Protein AF-0000000083065666 (afdb_homodimer)

Organism: Echeneis naucrates (NCBI:txid173247)

Solvent-accessible surface area (backbone atoms only — not comparable to full-atom values): 16591 Å² total; per-residue (Å²): 130,80,79,70,69,73,73,73,65,69,43,73,48,69,51,92,53,44,37,55,49,41,34,47,38,48,35,54,27,39,78,66,63,47,80,44,42,29,39,38,31,33,86,93,43,77,44,69,32,43,53,62,60,45,33,46,37,16,55,47,44,31,54,55,60,70,68,50,87,71,78,58,49,76,47,73,56,59,84,82,37,43,58,72,8,42,53,38,51,56,45,22,73,38,64,29,39,35,63,39,34,71,89,31,42,62,43,28,52,51,21,35,60,73,36,40,44,58,93,62,53,66,63,57,52,64,58,48,54,57,62,58,58,58,74,66,66,70,74,72,66,67,67,70,68,68,82,111,131,81,78,69,70,74,72,73,65,69,45,73,48,69,52,91,54,43,40,53,49,40,34,47,38,47,36,53,27,39,78,67,63,48,81,45,42,29,38,39,32,32,86,95,43,74,43,70,32,42,54,64,61,45,34,46,39,15,55,49,44,30,55,55,59,71,68,50,88,72,78,59,51,76,46,72,56,58,84,83,36,41,58,72,9,42,53,36,50,56,44,21,74,39,65,30,40,35,61,38,33,71,88,30,42,63,43,29,51,52,21,36,59,74,36,39,45,58,93,61,50,64,61,58,52,64,59,48,54,56,63,57,58,59,74,66,64,71,74,71,66,68,68,70,67,68,82,110

Radius of gyration: 26.33 Å; Cα contacts (8 Å, |Δi|>4): 403; chains: 2; bounding box: 59×107×42 Å

Foldseek 3Di:
DPPPVPPPPDDDDDDPCVVVVVLQVQVVCQVVVHPFKEWEAAPPDIGTHHLVLLLVFFVQSVVVVVPDPDTHYYHYDDNLAHCLQVVQVVVCSRNVDRDDDLVRLVNVVSNCVRRVTPPPDPVVSVVVNVVSVVVPPDPPPPPPPPPD/DPPPVPPPPDDDDDDPCVVVVVLQVQVVCQVVVHPFKEWEAAPPDIGTHHLVLLLVFFVQSVVVVVPDPDTHYYHYDDNLAHCLQVVQVVVCSRNVDRDDDLVRLVNVVSNCVRRVTPPPDPVVSVVVNVVSVVVPPDPPPPPPPPPD

Nearest PDB structures (foldseek):
  2z8h-assembly1_A-2  TM=9.496E-01  e=1.873E-17  Mus musculus
  9gp5-assembly1_D  TM=9.683E-01  e=3.513E-16  Homo sapiens
  9gr9-assembly2_D-2  TM=9.751E-01  e=5.194E-16  Homo sapiens
  3ohv-assembly2_D  TM=9.686E-01  e=3.015E-15  Homo sapiens
  8ua6-assembly1_D  TM=9.530E-01  e=1.440E-14  Homo sapiens

InterPro domains:
  IPR000210 BTB/POZ domain [PF00651] (26-129)
  IPR000210 BTB/POZ domain [PS50097] (36-102)
  IPR000210 BTB/POZ domain [SM00225] (36-132)
  IPR011333 SKP1/BTB/POZ domain superfamily [G3DSA:3.30.710.10] (10-147)
  IPR011333 SKP1/BTB/POZ domain superfamily [SSF54695] (12-129)
  IPR050457 Zinc finger and BTB domain-containing [PTHR46105] (5-141)

pLDDT: mean 85.76, std 19.17, range [29.4, 98.91]

Secondary structure (DSSP, 8-state):
----------EEEE-SSHHHHHHHHHHHHHHTT-S--EEEEETTEEEEE-HHHHHHHBHHHHHHHHH--SSS-EEEPPTT--HHHHHHHHHHHHHSEEEE-TTTHHHHHHHHHHHTBSS--HHHHHHHHHHHHHTTTTTTGGGSSTT-/----------EEEE-SSHHHHHHHHHHHHHHTT-S--EEEEETTEEEEE-HHHHHHHBHHHHHHHHH--SSS-EEEPPTT--HHHHHHHHHHHHHSEEEE-TTTHHHHHHHHHHHTBSS--HHHHHHHHHHHHGGGTTTTGGGSSTT-

Structure (mmCIF, N/CA/C/O backbone):
data_AF-0000000083065666-model_v1
#
loop_
_entity.id
_entity.type
_entity.pdbx_description
1 polymer 'BTB domain-containing protein'
#
loop_
_atom_site.group_PDB
_atom_site.id
_atom_site.type_symbol
_atom_site.label_atom_id
_atom_site.label_alt_id
_atom_site.label_comp_id
_atom_site.label_asym_id
_atom_site.label_entity_id
_atom_site.label_seq_id
_atom_site.pdbx_PDB_ins_code
_atom_site.Cartn_x
_atom_site.Cartn_y
_atom_site.Cartn_z
_atom_site.occupancy
_atom_site.B_iso_or_equiv
_atom_site.auth_seq_id
_atom_site.auth_comp_id
_atom_site.auth_asym_id
_atom_site.auth_atom_id
_atom_site.pdbx_PDB_model_num
ATOM 1 N N . MET A 1 1 ? 7.041 50.53 -6.38 1 29.4 1 MET A N 1
ATOM 2 C CA . MET A 1 1 ? 6.873 49.545 -5.315 1 29.4 1 MET A CA 1
ATOM 3 C C . MET A 1 1 ? 6.664 48.149 -5.893 1 29.4 1 MET A C 1
ATOM 5 O O . MET A 1 1 ? 5.654 47.889 -6.548 1 29.4 1 MET A O 1
ATOM 9 N N . SER A 1 2 ? 7.657 47.51 -6.452 1 37.96 2 SER A N 1
ATOM 10 C CA . SER A 1 2 ? 7.645 46.151 -6.984 1 37.96 2 SER A CA 1
ATOM 11 C C . SER A 1 2 ? 6.954 45.188 -6.025 1 37.96 2 SER A C 1
ATOM 13 O O . SER A 1 2 ? 7.172 45.248 -4.813 1 37.96 2 SER A O 1
ATOM 15 N N . LEU A 1 3 ? 5.63 44.873 -6.074 1 37.98 3 LEU A N 1
ATOM 16 C CA . LEU A 1 3 ? 4.903 43.809 -5.39 1 37.98 3 LEU A CA 1
ATOM 17 C C . LEU A 1 3 ? 5.798 42.594 -5.172 1 37.98 3 LEU A C 1
ATOM 19 O O . LEU A 1 3 ? 6.17 41.911 -6.129 1 37.98 3 LEU A O 1
ATOM 23 N N . GLN A 1 4 ? 6.92 42.696 -4.541 1 38.98 4 GLN A N 1
ATOM 24 C CA . GLN A 1 4 ? 7.65 41.53 -4.052 1 38.98 4 GLN A CA 1
ATOM 25 C C . GLN A 1 4 ? 6.694 40.406 -3.665 1 38.98 4 GLN A C 1
ATOM 27 O O . GLN A 1 4 ? 5.929 40.537 -2.707 1 38.98 4 GLN A O 1
ATOM 32 N N . ALA A 1 5 ? 5.923 39.871 -4.544 1 42.78 5 ALA A N 1
ATOM 33 C CA . ALA A 1 5 ? 5.191 38.623 -4.343 1 42.78 5 ALA A CA 1
ATOM 34 C C . ALA A 1 5 ? 5.857 37.764 -3.272 1 42.78 5 ALA A C 1
ATOM 36 O O . ALA A 1 5 ? 7.047 37.454 -3.367 1 42.78 5 ALA A O 1
ATOM 37 N N . ALA A 1 6 ? 5.74 38.004 -1.985 1 45.2 6 ALA A N 1
ATOM 38 C CA . ALA A 1 6 ? 6.15 37.212 -0.829 1 45.2 6 ALA A CA 1
ATOM 39 C C . ALA A 1 6 ? 6.339 35.746 -1.207 1 45.2 6 ALA A C 1
ATOM 41 O O . ALA A 1 6 ? 5.394 35.084 -1.642 1 45.2 6 ALA A O 1
ATOM 42 N N . ARG A 1 7 ? 7.302 35.367 -1.965 1 48.03 7 ARG A N 1
ATOM 43 C CA . ARG A 1 7 ? 7.702 34.005 -2.304 1 48.03 7 ARG A CA 1
ATOM 44 C C . ARG A 1 7 ? 7.352 33.036 -1.18 1 48.03 7 ARG A C 1
ATOM 46 O O . ARG A 1 7 ? 8.016 33.014 -0.142 1 48.03 7 ARG A O 1
ATOM 53 N N . MET A 1 8 ? 6.121 32.925 -0.832 1 57.57 8 MET A N 1
ATOM 54 C CA . MET A 1 8 ? 5.676 31.948 0.158 1 57.57 8 MET A CA 1
ATOM 55 C C . MET A 1 8 ? 6.52 30.68 0.088 1 57.57 8 MET A C 1
ATOM 57 O O . MET A 1 8 ? 6.597 30.037 -0.961 1 57.57 8 MET A O 1
ATOM 61 N N . SER A 1 9 ? 7.712 30.633 0.838 1 72.69 9 SER A N 1
ATOM 62 C CA . SER A 1 9 ? 8.644 29.512 0.903 1 72.69 9 SER A CA 1
ATOM 63 C C . SER A 1 9 ? 7.909 28.195 1.129 1 72.69 9 SER A C 1
ATOM 65 O O . SER A 1 9 ? 7.117 28.072 2.066 1 72.69 9 SER A O 1
ATOM 67 N N . MET A 1 10 ? 7.488 27.527 0.073 1 84.09 10 MET A N 1
ATOM 68 C CA . MET A 1 10 ? 6.96 26.166 0.102 1 84.09 10 MET A CA 1
ATOM 69 C C . MET A 1 10 ? 8.083 25.15 0.278 1 84.09 10 MET A C 1
ATOM 71 O O . MET A 1 10 ? 9.15 25.287 -0.322 1 84.09 10 MET A O 1
ATOM 75 N N . PHE A 1 11 ? 7.916 24.357 1.331 1 87.3 11 PHE A N 1
ATOM 76 C CA . PHE A 1 11 ? 8.872 23.28 1.556 1 87.3 11 PHE A CA 1
ATOM 77 C C . PHE A 1 11 ? 8.219 21.921 1.333 1 87.3 11 PHE A C 1
ATOM 79 O O . PHE A 1 11 ? 7.045 21.73 1.656 1 87.3 11 PHE A O 1
ATOM 86 N N . THR A 1 12 ? 8.998 21.08 0.667 1 91.58 12 THR A N 1
ATOM 87 C CA . THR A 1 12 ? 8.558 19.701 0.494 1 91.58 12 THR A CA 1
ATOM 88 C C . THR A 1 12 ? 9.505 18.737 1.203 1 91.58 12 THR A C 1
ATOM 90 O O . THR A 1 12 ? 10.708 18.73 0.934 1 91.58 12 THR A O 1
ATOM 93 N N . PHE A 1 13 ? 8.942 18.058 2.144 1 90.22 13 PHE A N 1
ATOM 94 C CA . PHE A 1 13 ? 9.661 16.942 2.745 1 90.22 13 PHE A CA 1
ATOM 95 C C . PHE A 1 13 ? 9.373 15.646 1.997 1 90.22 13 PHE A C 1
ATOM 97 O O . PHE A 1 13 ? 8.213 15.32 1.732 1 90.22 13 PHE A O 1
ATOM 104 N N . GLN A 1 14 ? 10.434 14.997 1.595 1 92.7 14 GLN A N 1
ATOM 105 C CA . GLN A 1 14 ? 10.281 13.713 0.919 1 92.7 14 GLN A CA 1
ATOM 106 C C . GLN A 1 14 ? 10.95 12.592 1.709 1 92.7 14 GLN A C 1
ATOM 108 O O . GLN A 1 14 ? 12.145 12.661 2.004 1 92.7 14 GLN A O 1
ATOM 113 N N . SER A 1 15 ? 10.215 11.658 2.029 1 92.1 15 SER A N 1
ATOM 114 C CA . SER A 1 15 ? 10.765 10.511 2.744 1 92.1 15 SER A CA 1
ATOM 115 C C . SER A 1 15 ? 11.292 9.457 1.776 1 92.1 15 SER A C 1
ATOM 117 O O . SER A 1 15 ? 10.573 9.018 0.876 1 92.1 15 SER A O 1
ATOM 119 N N . ALA A 1 16 ? 12.532 9.003 2.04 1 91.5 16 ALA A N 1
ATOM 120 C CA . ALA A 1 16 ? 13.165 7.994 1.194 1 91.5 16 ALA A CA 1
ATOM 121 C C . ALA A 1 16 ? 12.728 6.589 1.595 1 91.5 16 ALA A C 1
ATOM 123 O O . ALA A 1 16 ? 12.909 5.635 0.835 1 91.5 16 ALA A O 1
ATOM 124 N N . VAL A 1 17 ? 12.152 6.455 2.754 1 94.15 17 VAL A N 1
ATOM 125 C CA . VAL A 1 17 ? 11.906 5.112 3.271 1 94.15 17 VAL A CA 1
ATOM 126 C C . VAL A 1 17 ? 10.403 4.854 3.346 1 94.15 17 VAL A C 1
ATOM 128 O O . VAL A 1 17 ? 9.973 3.726 3.598 1 94.15 17 VAL A O 1
ATOM 131 N N . HIS A 1 18 ? 9.568 5.816 3.083 1 95.79 18 HIS A N 1
ATOM 132 C CA . HIS A 1 18 ? 8.134 5.74 3.341 1 95.79 18 HIS A CA 1
ATOM 133 C C . HIS A 1 18 ? 7.488 4.62 2.533 1 95.79 18 HIS A C 1
ATOM 135 O O . HIS A 1 18 ? 6.734 3.811 3.077 1 95.79 18 HIS A O 1
ATOM 141 N N . SER A 1 19 ? 7.785 4.596 1.268 1 97.59 19 SER A N 1
ATOM 142 C CA . SER A 1 19 ? 7.143 3.591 0.428 1 97.59 19 SER A CA 1
ATOM 143 C C . SER A 1 19 ? 7.458 2.18 0.913 1 97.59 19 SER A C 1
ATOM 145 O O . SER A 1 19 ? 6.571 1.326 0.974 1 97.59 19 SER A O 1
ATOM 147 N N . ALA A 1 20 ? 8.709 1.955 1.261 1 97.35 20 ALA A N 1
ATOM 148 C CA . ALA A 1 20 ? 9.102 0.642 1.763 1 97.35 20 ALA A CA 1
ATOM 149 C C . ALA A 1 20 ? 8.407 0.329 3.085 1 97.35 20 ALA A C 1
ATOM 151 O O . ALA A 1 20 ? 7.998 -0.809 3.325 1 97.35 20 ALA A O 1
ATOM 152 N N . HIS A 1 21 ? 8.273 1.296 3.911 1 97.58 21 HIS A N 1
ATOM 153 C CA . HIS A 1 21 ? 7.615 1.117 5.2 1 97.58 21 HIS A CA 1
ATOM 154 C C . HIS A 1 21 ? 6.139 0.778 5.022 1 97.58 21 HIS A C 1
ATOM 156 O O . HIS A 1 21 ? 5.618 -0.117 5.692 1 97.58 21 HIS A O 1
ATOM 162 N N . VAL A 1 22 ? 5.513 1.474 4.116 1 98.26 22 VAL A N 1
ATOM 163 C CA . VAL A 1 22 ? 4.103 1.2 3.859 1 98.26 22 VAL A CA 1
ATOM 164 C C . VAL A 1 22 ? 3.935 -0.24 3.378 1 98.26 22 VAL A C 1
ATOM 166 O O . VAL A 1 22 ? 3.06 -0.964 3.859 1 98.26 22 VAL A O 1
ATOM 169 N N . LEU A 1 23 ? 4.758 -0.627 2.473 1 98.68 23 LEU A N 1
ATOM 170 C CA . LEU A 1 23 ? 4.668 -1.984 1.946 1 98.68 23 LEU A CA 1
ATOM 171 C C . LEU A 1 23 ? 4.879 -3.013 3.052 1 98.68 23 LEU A C 1
ATOM 173 O O . LEU A 1 23 ? 4.174 -4.023 3.109 1 98.68 23 LEU A O 1
ATOM 177 N N . GLN A 1 24 ? 5.823 -2.77 3.913 1 98.56 24 GLN A N 1
ATOM 178 C CA . GLN A 1 24 ? 6.084 -3.664 5.037 1 98.56 24 GLN A CA 1
ATOM 179 C C . GLN A 1 24 ? 4.867 -3.766 5.952 1 98.56 24 GLN A C 1
ATOM 181 O O . GLN A 1 24 ? 4.502 -4.86 6.389 1 98.56 24 GLN A O 1
ATOM 186 N N . CYS A 1 25 ? 4.281 -2.685 6.211 1 98.53 25 CYS A N 1
ATOM 187 C CA . CYS A 1 25 ? 3.099 -2.676 7.065 1 98.53 25 CYS A CA 1
ATOM 188 C C . CYS A 1 25 ? 1.949 -3.434 6.412 1 98.53 25 CYS A C 1
ATOM 190 O O . CYS A 1 25 ? 1.22 -4.165 7.086 1 98.53 25 CYS A O 1
ATOM 192 N N . LEU A 1 26 ? 1.797 -3.235 5.133 1 98.85 26 LEU A N 1
ATOM 193 C CA . LEU A 1 26 ? 0.772 -3.981 4.41 1 98.85 26 LEU A CA 1
ATOM 194 C C . LEU A 1 26 ? 1.029 -5.482 4.498 1 98.85 26 LEU A C 1
ATOM 196 O O . LEU A 1 26 ? 0.091 -6.268 4.648 1 98.85 26 LEU A O 1
ATOM 200 N N . ASN A 1 27 ? 2.244 -5.839 4.426 1 98.91 27 ASN A N 1
ATOM 201 C CA . ASN A 1 27 ? 2.58 -7.251 4.57 1 98.91 27 ASN A CA 1
ATOM 202 C C . ASN A 1 27 ? 2.257 -7.764 5.97 1 98.91 27 ASN A C 1
ATOM 204 O O . ASN A 1 27 ? 1.757 -8.88 6.127 1 98.91 27 ASN A O 1
ATOM 208 N N . ASP A 1 28 ? 2.606 -6.989 6.948 1 98.84 28 ASP A N 1
ATOM 209 C CA . ASP A 1 28 ? 2.282 -7.359 8.322 1 98.84 28 ASP A CA 1
ATOM 210 C C . ASP A 1 28 ? 0.778 -7.549 8.501 1 98.84 28 ASP A C 1
ATOM 212 O O . ASP A 1 28 ? 0.339 -8.503 9.147 1 98.84 28 ASP A O 1
ATOM 216 N N . GLN A 1 29 ? 0.055 -6.636 7.942 1 98.67 29 GLN A N 1
ATOM 217 C CA . GLN A 1 29 ? -1.399 -6.757 7.966 1 98.67 29 GLN A CA 1
ATOM 218 C C . GLN A 1 29 ? -1.853 -8.065 7.325 1 98.67 29 GLN A C 1
ATOM 220 O O . GLN A 1 29 ? -2.667 -8.793 7.897 1 98.67 29 GLN A O 1
ATOM 225 N N . ARG A 1 30 ? -1.341 -8.359 6.186 1 98.82 30 ARG A N 1
ATOM 226 C CA . ARG A 1 30 ? -1.73 -9.565 5.462 1 98.82 30 ARG A CA 1
ATOM 227 C C . ARG A 1 30 ? -1.434 -10.816 6.282 1 98.82 30 ARG A C 1
ATOM 229 O O . ARG A 1 30 ? -2.28 -11.706 6.394 1 98.82 30 ARG A O 1
ATOM 236 N N . GLN A 1 31 ? -0.254 -10.829 6.852 1 98.69 31 GLN A N 1
ATOM 237 C CA . GLN A 1 31 ? 0.173 -11.993 7.62 1 98.69 31 GLN A CA 1
ATOM 238 C C . GLN A 1 31 ? -0.717 -12.204 8.841 1 98.69 31 GLN A C 1
ATOM 240 O O . GLN A 1 31 ? -0.881 -13.333 9.309 1 98.69 31 GLN A O 1
ATOM 245 N N . GLN A 1 32 ? -1.362 -11.161 9.284 1 98.26 32 GLN A N 1
ATOM 246 C CA . GLN A 1 32 ? -2.225 -11.234 10.458 1 98.26 32 GLN A CA 1
ATOM 247 C C . GLN A 1 32 ? -3.698 -11.235 10.058 1 98.26 32 GLN A C 1
ATOM 249 O O . GLN A 1 32 ? -4.58 -11.171 10.917 1 98.26 32 GLN A O 1
ATOM 254 N N . ASP A 1 33 ? -3.945 -11.249 8.763 1 98.06 33 ASP A N 1
ATOM 255 C CA . ASP A 1 33 ? -5.291 -11.199 8.201 1 98.06 33 ASP A CA 1
ATOM 256 C C . ASP A 1 33 ? -6.045 -9.964 8.689 1 98.06 33 ASP A C 1
ATOM 258 O O . ASP A 1 33 ? -7.215 -10.053 9.066 1 98.06 33 ASP A O 1
ATOM 262 N N . VAL A 1 34 ? -5.323 -8.915 8.774 1 97.48 34 VAL A N 1
ATOM 263 C CA . VAL A 1 34 ? -5.888 -7.628 9.164 1 97.48 34 VAL A CA 1
ATOM 264 C C . VAL A 1 34 ? -6.261 -6.828 7.918 1 97.48 34 VAL A C 1
ATOM 266 O O . VAL A 1 34 ? -5.425 -6.612 7.038 1 97.48 34 VAL A O 1
ATOM 269 N N . LEU A 1 35 ? -7.566 -6.48 7.755 1 96.95 35 LEU A N 1
ATOM 270 C CA . LEU A 1 35 ? -8.122 -5.623 6.715 1 96.95 35 LEU A CA 1
ATOM 271 C C . LEU A 1 35 ? -8.053 -6.306 5.353 1 96.95 35 LEU A C 1
ATOM 273 O O . LEU A 1 35 ? -8.213 -5.654 4.318 1 96.95 35 LEU A O 1
ATOM 277 N N . CYS A 1 36 ? -7.659 -7.552 5.313 1 97.88 36 CYS A N 1
ATOM 278 C CA . CYS A 1 36 ? -7.741 -8.294 4.059 1 97.88 36 CYS A CA 1
ATOM 279 C C . CYS A 1 36 ? -9.183 -8.384 3.573 1 97.88 36 CYS A C 1
ATOM 281 O O . CYS A 1 36 ? -10.084 -8.714 4.346 1 97.88 36 CYS A O 1
ATOM 283 N N . ASP A 1 37 ? -9.345 -8.177 2.269 1 97.46 37 ASP A N 1
ATOM 284 C CA . ASP A 1 37 ? -10.717 -8.041 1.79 1 97.46 37 ASP A CA 1
ATOM 285 C C . ASP A 1 37 ? -10.95 -8.891 0.543 1 97.46 37 ASP A C 1
ATOM 287 O O . ASP A 1 37 ? -11.892 -8.647 -0.213 1 97.46 37 ASP A O 1
ATOM 291 N N . VAL A 1 38 ? -10.132 -9.84 0.252 1 98.04 38 VAL A N 1
ATOM 292 C CA . VAL A 1 38 ? -10.331 -10.772 -0.852 1 98.04 38 VAL A CA 1
ATOM 293 C C . VAL A 1 38 ? -9.754 -12.138 -0.486 1 98.04 38 VAL A C 1
ATOM 295 O O . VAL A 1 38 ? -8.744 -12.224 0.216 1 98.04 38 VAL A O 1
ATOM 298 N N . THR A 1 39 ? -10.373 -13.115 -0.924 1 98.72 39 THR A N 1
ATOM 299 C CA . THR A 1 39 ? -9.878 -14.486 -0.865 1 98.72 39 THR A CA 1
ATOM 300 C C . THR A 1 39 ? -9.541 -15 -2.261 1 98.72 39 THR A C 1
ATOM 302 O O . THR A 1 39 ? -10.39 -14.987 -3.155 1 98.72 39 THR A O 1
ATOM 305 N N . VAL A 1 40 ? -8.312 -15.429 -2.424 1 98.85 40 VAL A N 1
ATOM 306 C CA . VAL A 1 40 ? -7.868 -15.99 -3.696 1 98.85 40 VAL A CA 1
ATOM 307 C C . VAL A 1 40 ? -7.737 -17.506 -3.574 1 98.85 40 VAL A C 1
ATOM 309 O O . VAL A 1 40 ? -7.007 -18.006 -2.714 1 98.85 40 VAL A O 1
ATOM 312 N N . VAL A 1 41 ? -8.407 -18.202 -4.446 1 98.88 41 VAL A N 1
ATOM 313 C CA . VAL A 1 41 ? -8.39 -19.661 -4.419 1 98.88 41 VAL A CA 1
ATOM 314 C C . VAL A 1 41 ? -7.538 -20.189 -5.571 1 98.88 41 VAL A C 1
ATOM 316 O O . VAL A 1 41 ? -7.782 -19.859 -6.734 1 98.88 41 VAL A O 1
ATOM 319 N N . VAL A 1 42 ? -6.555 -20.968 -5.227 1 98.69 42 VAL A N 1
ATOM 320 C CA . VAL A 1 42 ? -5.659 -21.616 -6.18 1 98.69 42 VAL A CA 1
ATOM 321 C C . VAL A 1 42 ? -5.641 -23.122 -5.931 1 98.69 42 VAL A C 1
ATOM 323 O O . VAL A 1 42 ? -5.05 -23.589 -4.954 1 98.69 42 VAL A O 1
ATOM 326 N N . GLY A 1 43 ? -6.217 -23.863 -6.851 1 96.36 43 GLY A N 1
ATOM 327 C CA . GLY A 1 43 ? -6.393 -25.277 -6.558 1 96.36 43 GLY A CA 1
ATOM 328 C C . GLY A 1 43 ? -7.128 -25.53 -5.256 1 96.36 43 GLY A C 1
ATOM 329 O O . GLY A 1 43 ? -8.277 -25.113 -5.094 1 96.36 43 GLY A O 1
ATOM 330 N N . ASN A 1 44 ? -6.435 -26.106 -4.301 1 95.84 44 ASN A N 1
ATOM 331 C CA . ASN A 1 44 ? -7.059 -26.455 -3.029 1 95.84 44 ASN A CA 1
ATOM 332 C C . ASN A 1 44 ? -6.585 -25.54 -1.903 1 95.84 44 ASN A C 1
ATOM 334 O O . ASN A 1 44 ? -6.801 -25.834 -0.726 1 95.84 44 ASN A O 1
ATOM 338 N N . ARG A 1 45 ? -5.972 -24.429 -2.22 1 98.46 45 ARG A N 1
ATOM 339 C CA . ARG A 1 45 ? -5.48 -23.49 -1.217 1 98.46 45 ARG A CA 1
ATOM 340 C C . ARG A 1 45 ? -6.131 -22.121 -1.382 1 98.46 45 ARG A C 1
ATOM 342 O O . ARG A 1 45 ? -6.506 -21.736 -2.491 1 98.46 45 ARG A O 1
ATOM 349 N N . SER A 1 46 ? -6.298 -21.514 -0.277 1 98.72 46 SER A N 1
ATOM 350 C CA . SER A 1 46 ? -6.84 -20.159 -0.279 1 98.72 46 SER A CA 1
ATOM 351 C C . SER A 1 46 ? -5.858 -19.17 0.342 1 98.72 46 SER A C 1
ATOM 353 O O . SER A 1 46 ? -5.141 -19.509 1.285 1 98.72 46 SER A O 1
ATOM 355 N N . PHE A 1 47 ? -5.827 -17.964 -0.171 1 98.84 47 PHE A N 1
ATOM 356 C CA . PHE A 1 47 ? -4.972 -16.883 0.302 1 98.84 47 PHE A CA 1
ATOM 357 C C . PHE A 1 47 ? -5.788 -15.623 0.565 1 98.84 47 PHE A C 1
ATOM 359 O O . PHE A 1 47 ? -6.611 -15.226 -0.262 1 98.84 47 PHE A O 1
ATOM 366 N N . ARG A 1 48 ? -5.576 -15.006 1.712 1 98.77 48 ARG A N 1
ATOM 367 C CA . ARG A 1 48 ? -6.166 -13.709 2.025 1 98.77 48 ARG A CA 1
ATOM 368 C C . ARG A 1 48 ? -5.23 -12.572 1.631 1 98.77 48 ARG A C 1
ATOM 370 O O . ARG A 1 48 ? -4.012 -12.678 1.794 1 98.77 48 ARG A O 1
ATOM 377 N N . ALA A 1 49 ? -5.813 -11.512 1.068 1 98.81 49 ALA A N 1
ATOM 378 C CA . ALA A 1 49 ? -5 -10.383 0.624 1 98.81 49 ALA A CA 1
ATOM 379 C C . ALA A 1 49 ? -5.826 -9.102 0.564 1 98.81 49 ALA A C 1
ATOM 381 O O . ALA A 1 49 ? -7 -9.095 0.94 1 98.81 49 ALA A O 1
ATOM 382 N N . HIS A 1 50 ? -5.241 -8.026 0.216 1 98.68 50 HIS A N 1
ATOM 383 C CA . HIS A 1 50 ? -5.923 -6.759 -0.024 1 98.68 50 HIS A CA 1
ATOM 384 C C . HIS A 1 50 ? -6.204 -6.557 -1.509 1 98.68 50 HIS A C 1
ATOM 386 O O . HIS A 1 50 ? -5.296 -6.66 -2.337 1 98.68 50 HIS A O 1
ATOM 392 N N . CYS A 1 51 ? -7.407 -6.205 -1.852 1 98.6 51 CYS A N 1
ATOM 393 C CA . CYS A 1 51 ? -7.767 -5.908 -3.233 1 98.6 51 CYS A CA 1
ATOM 394 C C . CYS A 1 51 ? -6.875 -4.813 -3.806 1 98.6 51 CYS A C 1
ATOM 396 O O . CYS A 1 51 ? -6.38 -4.933 -4.927 1 98.6 51 CYS A O 1
ATOM 398 N N . SER A 1 52 ? -6.666 -3.75 -3.017 1 98.59 52 SER A N 1
ATOM 399 C CA . SER A 1 52 ? -5.919 -2.594 -3.503 1 98.59 52 SER A CA 1
ATOM 400 C C . SER A 1 52 ? -4.48 -2.967 -3.84 1 98.59 52 SER A C 1
ATOM 402 O O . SER A 1 52 ? -3.93 -2.502 -4.84 1 98.59 52 SER A O 1
ATOM 404 N N . VAL A 1 53 ? -3.823 -3.837 -3.055 1 98.81 53 VAL A N 1
ATOM 405 C CA . VAL A 1 53 ? -2.446 -4.255 -3.3 1 98.81 53 VAL A CA 1
ATOM 406 C C . VAL A 1 53 ? -2.393 -5.164 -4.525 1 98.81 53 VAL A C 1
ATOM 408 O O . VAL A 1 53 ? -1.569 -4.962 -5.42 1 98.81 53 VAL A O 1
ATOM 411 N N . LEU A 1 54 ? -3.297 -6.153 -4.599 1 98.68 54 LEU A N 1
ATOM 412 C CA . LEU A 1 54 ? -3.312 -7.054 -5.746 1 98.68 54 LEU A CA 1
ATOM 413 C C . LEU A 1 54 ? -3.559 -6.284 -7.039 1 98.68 54 LEU A C 1
ATOM 415 O O . LEU A 1 54 ? -2.905 -6.54 -8.053 1 98.68 54 LEU A O 1
ATOM 419 N N . ALA A 1 55 ? -4.498 -5.342 -6.997 1 98.53 55 ALA A N 1
ATOM 420 C CA . ALA A 1 55 ? -4.82 -4.536 -8.172 1 98.53 55 ALA A CA 1
ATOM 421 C C . ALA A 1 55 ? -3.626 -3.686 -8.599 1 98.53 55 ALA A C 1
ATOM 423 O O . ALA A 1 55 ? -3.505 -3.319 -9.77 1 98.53 55 ALA A O 1
ATOM 424 N N . SER A 1 56 ? -2.761 -3.364 -7.69 1 98.21 56 SER A N 1
ATOM 425 C CA . SER A 1 56 ? -1.583 -2.551 -7.974 1 98.21 56 SER A CA 1
ATOM 426 C C . SER A 1 56 ? -0.507 -3.366 -8.683 1 98.21 56 SER A C 1
ATOM 428 O O . SER A 1 56 ? 0.347 -2.807 -9.375 1 98.21 56 SER A O 1
ATOM 430 N N . CYS A 1 57 ? -0.566 -4.661 -8.591 1 97.3 57 CYS A N 1
ATOM 431 C CA . CYS A 1 57 ? 0.559 -5.485 -9.019 1 97.3 57 CYS A CA 1
ATOM 432 C C . CYS A 1 57 ? 0.181 -6.341 -10.223 1 97.3 57 CYS A C 1
ATOM 434 O O . CYS A 1 57 ? 1.054 -6.859 -10.921 1 97.3 57 CYS A O 1
ATOM 436 N N . SER A 1 58 ? -1.067 -6.523 -10.452 1 97.75 58 SER A N 1
ATOM 437 C CA . SER A 1 58 ? -1.561 -7.492 -11.424 1 97.75 58 SER A CA 1
ATOM 438 C C . SER A 1 58 ? -2.751 -6.939 -12.2 1 97.75 58 SER A C 1
ATOM 440 O O . SER A 1 58 ? -3.759 -6.549 -11.607 1 97.75 58 SER A O 1
ATOM 442 N N . GLU A 1 59 ? -2.7 -6.973 -13.507 1 97.69 59 GLU A N 1
ATOM 443 C CA . GLU A 1 59 ? -3.808 -6.535 -14.35 1 97.69 59 GLU A CA 1
ATOM 444 C C . GLU A 1 59 ? -5.021 -7.447 -14.185 1 97.69 59 GLU A C 1
ATOM 446 O O . GLU A 1 59 ? -6.163 -6.984 -14.225 1 97.69 59 GLU A O 1
ATOM 451 N N . TYR A 1 60 ? -4.762 -8.709 -14.071 1 97.96 60 TYR A N 1
ATOM 452 C CA . TYR A 1 60 ? -5.824 -9.68 -13.834 1 97.96 60 TYR A CA 1
ATOM 453 C C . TYR A 1 60 ? -6.618 -9.326 -12.582 1 97.96 60 TYR A C 1
ATOM 455 O O . TYR A 1 60 ? -7.845 -9.206 -12.631 1 97.96 60 TYR A O 1
ATOM 463 N N . PHE A 1 61 ? -5.961 -9.061 -11.524 1 98.17 61 PHE A N 1
ATOM 464 C CA . PHE A 1 61 ? -6.631 -8.735 -10.272 1 98.17 61 PHE A CA 1
ATOM 465 C C . PHE A 1 61 ? -7.257 -7.347 -10.338 1 98.17 61 PHE A C 1
ATOM 467 O O . PHE A 1 61 ? -8.336 -7.12 -9.787 1 98.17 61 PHE A O 1
ATOM 474 N N . HIS A 1 62 ? -6.558 -6.429 -10.977 1 97.87 62 HIS A N 1
ATOM 475 C CA . HIS A 1 62 ? -7.154 -5.109 -11.147 1 97.87 62 HIS A CA 1
ATOM 476 C C . HIS A 1 62 ? -8.529 -5.205 -11.798 1 97.87 62 HIS A C 1
ATOM 478 O O . HIS A 1 62 ? -9.504 -4.65 -11.285 1 97.87 62 HIS A O 1
ATOM 484 N N . SER A 1 63 ? -8.607 -5.905 -12.843 1 97.56 63 SER A N 1
ATOM 485 C CA . SER A 1 63 ? -9.864 -6.07 -13.565 1 97.56 63 SER A CA 1
ATOM 486 C C . SER A 1 63 ? -10.895 -6.808 -12.719 1 97.56 63 SER A C 1
ATOM 488 O O . SER A 1 63 ? -12.057 -6.401 -12.651 1 97.56 63 SER A O 1
ATOM 490 N N . LYS A 1 64 ? -10.504 -7.833 -12.021 1 97.15 64 LYS A N 1
ATOM 491 C CA . LYS A 1 64 ? -11.424 -8.681 -11.269 1 97.15 64 LYS A CA 1
ATOM 492 C C . LYS A 1 64 ? -12.016 -7.93 -10.079 1 97.15 64 LYS A C 1
ATOM 494 O O . LYS A 1 64 ? -13.228 -7.963 -9.859 1 97.15 64 LYS A O 1
ATOM 499 N N . VAL A 1 65 ? -11.2 -7.195 -9.395 1 96.52 65 VAL A N 1
ATOM 500 C CA . VAL A 1 65 ? -11.662 -6.607 -8.142 1 96.52 65 VAL A CA 1
ATOM 501 C C . VAL A 1 65 ? -12.399 -5.3 -8.424 1 96.52 65 VAL A C 1
ATOM 503 O O . VAL A 1 65 ? -13.226 -4.86 -7.622 1 96.52 65 VAL A O 1
ATOM 506 N N . THR A 1 66 ? -12.081 -4.671 -9.488 1 95.52 66 THR A N 1
ATOM 507 C CA . THR A 1 66 ? -12.775 -3.426 -9.797 1 95.52 66 THR A CA 1
ATOM 508 C C . THR A 1 66 ? -14.108 -3.707 -10.484 1 95.52 66 THR A C 1
ATOM 510 O O . THR A 1 66 ? -14.973 -2.831 -10.555 1 95.52 66 THR A O 1
ATOM 513 N N . SER A 1 67 ? -14.296 -4.848 -10.975 1 91.34 67 SER A N 1
ATOM 514 C CA . SER A 1 67 ? -15.541 -5.238 -11.629 1 91.34 67 SER A CA 1
ATOM 515 C C . SER A 1 67 ? -16.537 -5.81 -10.627 1 91.34 67 SER A C 1
ATOM 517 O O . SER A 1 67 ? -17.724 -5.947 -10.932 1 91.34 67 SER A O 1
ATOM 519 N N . PHE A 1 68 ? -16.12 -6.086 -9.468 1 84.55 68 PHE A N 1
ATOM 520 C CA . PHE A 1 68 ? -16.962 -6.694 -8.445 1 84.55 68 PHE A CA 1
ATOM 521 C C . PHE A 1 68 ? -17.772 -5.634 -7.709 1 84.55 68 PHE A C 1
ATOM 523 O O . PHE A 1 68 ? -17.246 -4.574 -7.361 1 84.55 68 PHE A O 1
ATOM 530 N N . THR A 1 69 ? -18.989 -5.878 -7.522 1 77.13 69 THR A N 1
ATOM 531 C CA . THR A 1 69 ? -19.864 -4.929 -6.843 1 77.13 69 THR A CA 1
ATOM 532 C C . THR A 1 69 ? -20.024 -5.298 -5.371 1 77.13 69 THR A C 1
ATOM 534 O O . THR A 1 69 ? -20.289 -4.433 -4.534 1 77.13 69 THR A O 1
ATOM 537 N N . GLY A 1 70 ? -19.611 -6.555 -4.964 1 81.84 70 GLY A N 1
ATOM 538 C CA . GLY A 1 70 ? -19.797 -6.986 -3.588 1 81.84 70 GLY A CA 1
ATOM 539 C C . GLY A 1 70 ? -18.558 -6.801 -2.732 1 81.84 70 GLY A C 1
ATOM 540 O O . GLY A 1 70 ? -17.585 -6.181 -3.165 1 81.84 70 GLY A O 1
ATOM 541 N N . GLN A 1 71 ? -18.821 -7.175 -1.453 1 87.8 71 GLN A N 1
ATOM 542 C CA . GLN A 1 71 ? -17.717 -7.106 -0.502 1 87.8 71 GLN A CA 1
ATOM 543 C C . GLN A 1 71 ? -17.018 -8.456 -0.372 1 87.8 71 GLN A C 1
ATOM 545 O O . GLN A 1 71 ? -17.65 -9.505 -0.516 1 87.8 71 GLN A O 1
ATOM 550 N N . ASN A 1 72 ? -15.699 -8.387 -0.193 1 92.78 72 ASN A N 1
ATOM 551 C CA . ASN A 1 72 ? -14.864 -9.546 0.108 1 92.78 72 ASN A CA 1
ATOM 552 C C . ASN A 1 72 ? -15.018 -10.637 -0.948 1 92.78 72 ASN A C 1
ATOM 554 O O . ASN A 1 72 ? -15.394 -11.766 -0.629 1 92.78 72 ASN A O 1
ATOM 558 N N . PRO A 1 73 ? -14.741 -10.312 -2.154 1 96.29 73 PRO A N 1
ATOM 559 C CA . PRO A 1 73 ? -14.869 -11.312 -3.217 1 96.29 73 PRO A CA 1
ATOM 560 C C . PRO A 1 73 ? -13.969 -12.526 -2.997 1 96.29 73 PRO A C 1
ATOM 562 O O . PRO A 1 73 ? -12.905 -12.407 -2.385 1 96.29 73 PRO A O 1
ATOM 565 N N . ILE A 1 74 ? -14.505 -13.66 -3.53 1 97.65 74 ILE A N 1
ATOM 566 C CA . ILE A 1 74 ? -13.706 -14.874 -3.663 1 97.65 74 ILE A CA 1
ATOM 567 C C . ILE A 1 74 ? -13.298 -15.065 -5.122 1 97.65 74 ILE A C 1
ATOM 569 O O . ILE A 1 74 ? -14.153 -15.2 -6 1 97.65 74 ILE A O 1
ATOM 573 N N . ILE A 1 75 ? -12.036 -15.051 -5.433 1 98.32 75 ILE A N 1
ATOM 574 C CA . ILE A 1 75 ? -11.522 -15.175 -6.792 1 98.32 75 ILE A CA 1
ATOM 575 C C . ILE A 1 75 ? -10.85 -16.535 -6.969 1 98.32 75 ILE A C 1
ATOM 577 O O . ILE A 1 75 ? -9.839 -16.823 -6.324 1 98.32 75 ILE A O 1
ATOM 581 N N . THR A 1 76 ? -11.391 -17.329 -7.816 1 98.55 76 THR A N 1
ATOM 582 C CA . THR A 1 76 ? -10.783 -18.606 -8.173 1 98.55 76 THR A CA 1
ATOM 583 C C . THR A 1 76 ? -9.912 -18.461 -9.418 1 98.55 76 THR A C 1
ATOM 585 O O . THR A 1 76 ? -10.388 -18.018 -10.466 1 98.55 76 THR A O 1
ATOM 588 N N . LEU A 1 77 ? -8.674 -18.848 -9.3 1 98.75 77 LEU A N 1
ATOM 589 C CA . LEU A 1 77 ? -7.75 -18.645 -10.41 1 98.75 77 LEU A CA 1
ATOM 590 C C . LEU A 1 77 ? -7.842 -19.794 -11.41 1 98.75 77 LEU A C 1
ATOM 592 O O . LEU A 1 77 ? -8.251 -20.901 -11.053 1 98.75 77 LEU A O 1
ATOM 596 N N . PRO A 1 78 ? -7.453 -19.473 -12.641 1 98.03 78 PRO A N 1
ATOM 597 C CA . PRO A 1 78 ? -7.458 -20.523 -13.662 1 98.03 78 PRO A CA 1
ATOM 598 C C . PRO A 1 78 ? -6.53 -21.685 -13.318 1 98.03 78 PRO A C 1
ATOM 600 O O . PRO A 1 78 ? -5.61 -21.528 -12.511 1 98.03 78 PRO A O 1
ATOM 603 N N . GLU A 1 79 ? -6.71 -22.793 -13.952 1 97.39 79 GLU A N 1
ATOM 604 C CA . GLU A 1 79 ? -5.968 -24.019 -13.673 1 97.39 79 GLU A CA 1
ATOM 605 C C . GLU A 1 79 ? -4.488 -23.857 -14.006 1 97.39 79 GLU A C 1
ATOM 607 O O . GLU A 1 79 ? -3.636 -24.522 -13.412 1 97.39 79 GLU A O 1
ATOM 612 N N . GLU A 1 80 ? -4.203 -22.929 -14.957 1 97.13 80 GLU A N 1
ATOM 613 C CA . GLU A 1 80 ? -2.828 -22.672 -15.374 1 97.13 80 GLU A CA 1
ATOM 614 C C . GLU A 1 80 ? -1.998 -22.112 -14.223 1 97.13 80 GLU A C 1
ATOM 616 O O . GLU A 1 80 ? -0.767 -22.177 -14.25 1 97.13 80 GLU A O 1
ATOM 621 N N . VAL A 1 81 ? -2.678 -21.555 -13.271 1 98.29 81 VAL A N 1
ATOM 622 C CA . VAL A 1 81 ? -1.991 -20.98 -12.119 1 98.29 81 VAL A CA 1
ATOM 623 C C . VAL A 1 81 ? -1.968 -21.991 -10.974 1 98.29 81 VAL A C 1
ATOM 625 O O . VAL A 1 81 ? -3.02 -22.423 -10.498 1 98.29 81 VAL A O 1
ATOM 628 N N . THR A 1 82 ? -0.765 -22.366 -10.551 1 97.83 82 THR A N 1
ATOM 629 C CA . THR A 1 82 ? -0.612 -23.328 -9.466 1 97.83 82 THR A CA 1
ATOM 630 C C . THR A 1 82 ? -0.211 -22.625 -8.172 1 97.83 82 THR A C 1
ATOM 632 O O . THR A 1 82 ? 0.174 -21.454 -8.19 1 97.83 82 THR A O 1
ATOM 635 N N . VAL A 1 83 ? -0.211 -23.336 -7.091 1 98.28 83 VAL A N 1
ATOM 636 C CA . VAL A 1 83 ? 0.207 -22.795 -5.802 1 98.28 83 VAL A CA 1
ATOM 637 C C . VAL A 1 83 ? 1.698 -22.466 -5.839 1 98.28 83 VAL A C 1
ATOM 639 O O . VAL A 1 83 ? 2.121 -21.419 -5.342 1 98.28 83 VAL A O 1
ATOM 642 N N . GLU A 1 84 ? 2.472 -23.28 -6.495 1 96.75 84 GLU A N 1
ATOM 643 C CA . GLU A 1 84 ? 3.919 -23.121 -6.604 1 96.75 84 GLU A CA 1
ATOM 644 C C . GLU A 1 84 ? 4.278 -21.864 -7.391 1 96.75 84 GLU A C 1
ATOM 646 O O . GLU A 1 84 ? 5.342 -21.277 -7.184 1 96.75 84 GLU A O 1
ATOM 651 N N . GLY A 1 85 ? 3.411 -21.475 -8.266 1 96.78 85 GLY A N 1
ATOM 652 C CA . GLY A 1 85 ? 3.615 -20.27 -9.054 1 96.78 85 GLY A CA 1
ATOM 653 C C . GLY A 1 85 ? 3.082 -19.019 -8.381 1 96.78 85 GLY A C 1
ATOM 654 O O . GLY A 1 85 ? 3.741 -17.977 -8.385 1 96.78 85 GLY A O 1
ATOM 655 N N . PHE A 1 86 ? 1.952 -19.16 -7.738 1 98.41 86 PHE A N 1
ATOM 656 C CA . PHE A 1 86 ? 1.213 -18.001 -7.252 1 98.41 86 PHE A CA 1
ATOM 657 C C . PHE A 1 86 ? 1.786 -17.508 -5.929 1 98.41 86 PHE A C 1
ATOM 659 O O . PHE A 1 86 ? 1.914 -16.301 -5.713 1 98.41 86 PHE A O 1
ATOM 666 N N . GLU A 1 87 ? 2.094 -18.424 -5.053 1 98.23 87 GLU A N 1
ATOM 667 C CA . GLU A 1 87 ? 2.481 -18.029 -3.702 1 98.23 87 GLU A CA 1
ATOM 668 C C . GLU A 1 87 ? 3.712 -17.127 -3.722 1 98.23 87 GLU A C 1
ATOM 670 O O . GLU A 1 87 ? 3.733 -16.083 -3.068 1 98.23 87 GLU A O 1
ATOM 675 N N . PRO A 1 88 ? 4.798 -17.439 -4.536 1 97.01 88 PRO A N 1
ATOM 676 C CA . PRO A 1 88 ? 5.934 -16.518 -4.624 1 97.01 88 PRO A CA 1
ATOM 677 C C . PRO A 1 88 ? 5.55 -15.163 -5.213 1 97.01 88 PRO A C 1
ATOM 679 O O . PRO A 1 88 ? 6.135 -14.139 -4.849 1 97.01 88 PRO A O 1
ATOM 682 N N . LEU A 1 89 ? 4.554 -15.126 -6.091 1 97.43 89 LEU A N 1
ATOM 683 C CA . LEU A 1 89 ? 4.095 -13.873 -6.68 1 97.43 89 LEU A CA 1
ATOM 684 C C . LEU A 1 89 ? 3.366 -13.022 -5.646 1 97.43 89 LEU A C 1
ATOM 686 O O . LEU A 1 89 ? 3.556 -11.805 -5.591 1 97.43 89 LEU A O 1
ATOM 690 N N . LEU A 1 90 ? 2.554 -13.699 -4.868 1 98.68 90 LEU A N 1
ATOM 691 C CA . LEU A 1 90 ? 1.877 -13.001 -3.781 1 98.68 90 LEU A CA 1
ATOM 692 C C . LEU A 1 90 ? 2.886 -12.407 -2.804 1 98.68 90 LEU A C 1
ATOM 694 O O . LEU A 1 90 ? 2.741 -11.26 -2.375 1 98.68 90 LEU A O 1
ATOM 698 N N . GLN A 1 91 ? 3.87 -13.186 -2.475 1 98.12 91 GLN A N 1
ATOM 699 C CA . GLN A 1 91 ? 4.928 -12.688 -1.604 1 98.12 91 GLN A CA 1
ATOM 700 C C . GLN A 1 91 ? 5.632 -11.485 -2.226 1 98.12 91 GLN A C 1
ATOM 702 O O . GLN A 1 91 ? 5.889 -10.489 -1.545 1 98.12 91 GLN A O 1
ATOM 707 N N . PHE A 1 92 ? 5.893 -11.555 -3.47 1 96.88 92 PHE A N 1
ATOM 708 C CA . PHE A 1 92 ? 6.548 -10.459 -4.175 1 96.88 92 PHE A CA 1
ATOM 709 C C . PHE A 1 92 ? 5.721 -9.182 -4.078 1 96.88 92 PHE A C 1
ATOM 711 O O . PHE A 1 92 ? 6.264 -8.103 -3.834 1 96.88 92 PHE A O 1
ATOM 718 N N . ALA A 1 93 ? 4.462 -9.352 -4.245 1 98.19 93 ALA A N 1
ATOM 719 C CA . ALA A 1 93 ? 3.559 -8.205 -4.205 1 98.19 93 ALA A CA 1
ATOM 720 C C . ALA A 1 93 ? 3.717 -7.426 -2.902 1 98.19 93 ALA A C 1
ATOM 722 O O . ALA A 1 93 ? 3.611 -6.197 -2.889 1 98.19 93 ALA A O 1
ATOM 723 N N . TYR A 1 94 ? 4.089 -8.141 -1.864 1 98.64 94 TYR A N 1
ATOM 724 C CA . TYR A 1 94 ? 4.09 -7.511 -0.548 1 98.64 94 TYR A CA 1
ATOM 725 C C . TYR A 1 94 ? 5.514 -7.264 -0.063 1 98.64 94 TYR A C 1
ATOM 727 O O . TYR A 1 94 ? 5.728 -6.533 0.907 1 98.64 94 TYR A O 1
ATOM 735 N N . THR A 1 95 ? 6.551 -7.811 -0.747 1 98.18 95 THR A N 1
ATOM 736 C CA . THR A 1 95 ? 7.875 -7.766 -0.137 1 98.18 95 THR A CA 1
ATOM 737 C C . THR A 1 95 ? 8.916 -7.275 -1.14 1 98.18 95 THR A C 1
ATOM 739 O O . THR A 1 95 ? 10.051 -6.973 -0.766 1 98.18 95 THR A O 1
ATOM 742 N N . SER A 1 96 ? 8.597 -7.206 -2.337 1 96.22 96 SER A N 1
ATOM 743 C CA . SER A 1 96 ? 9.512 -6.842 -3.414 1 96.22 96 SER A CA 1
ATOM 744 C C . SER A 1 96 ? 10.489 -7.974 -3.715 1 96.22 96 SER A C 1
ATOM 746 O O . SER A 1 96 ? 11.392 -7.819 -4.539 1 96.22 96 SER A O 1
ATOM 748 N N . LYS A 1 97 ? 10.316 -9.067 -3.032 1 95.39 97 LYS A N 1
ATOM 749 C CA . LYS A 1 97 ? 11.233 -10.193 -3.181 1 95.39 97 LYS A CA 1
ATOM 750 C C . LYS A 1 97 ? 10.534 -11.391 -3.817 1 95.39 97 LYS A C 1
ATOM 752 O O . LYS A 1 97 ? 9.47 -11.811 -3.358 1 95.39 97 LYS A O 1
ATOM 757 N N . LEU A 1 98 ? 11.075 -11.86 -4.849 1 94.42 98 LEU A N 1
ATOM 758 C CA . LEU A 1 98 ? 10.591 -13.052 -5.536 1 94.42 98 LEU A CA 1
ATOM 759 C C . LEU A 1 98 ? 11.585 -14.2 -5.398 1 94.42 98 LEU A C 1
ATOM 761 O O . LEU A 1 98 ? 12.699 -14.129 -5.923 1 94.42 98 LEU A O 1
ATOM 765 N N . LEU A 1 99 ? 11.186 -15.212 -4.73 1 91.74 99 LEU A N 1
ATOM 766 C CA . LEU A 1 99 ? 12.025 -16.381 -4.494 1 91.74 99 LEU A CA 1
ATOM 767 C C . LEU A 1 99 ? 11.68 -17.504 -5.466 1 91.74 99 LEU A C 1
ATOM 769 O O . LEU A 1 99 ? 10.505 -17.833 -5.649 1 91.74 99 LEU A O 1
ATOM 773 N N . PHE A 1 100 ? 12.657 -18.007 -6.121 1 88.19 100 PHE A N 1
ATOM 774 C CA . PHE A 1 100 ? 12.366 -19.15 -6.977 1 88.19 100 PHE A CA 1
ATOM 775 C C . PHE A 1 100 ? 13.566 -20.086 -7.057 1 88.19 100 PHE A C 1
ATOM 777 O O . PHE A 1 100 ? 14.677 -19.714 -6.672 1 88.19 100 PHE A O 1
ATOM 784 N N . THR A 1 101 ? 13.323 -21.314 -7.321 1 89.62 101 THR A N 1
ATOM 785 C CA . THR A 1 101 ? 14.26 -22.414 -7.518 1 89.62 101 THR A CA 1
ATOM 786 C C . THR A 1 101 ? 14.102 -23.015 -8.912 1 89.62 101 THR A C 1
ATOM 788 O O . THR A 1 101 ? 13.249 -22.58 -9.688 1 89.62 101 THR A O 1
ATOM 791 N N . LYS A 1 102 ? 14.93 -23.961 -9.148 1 88.1 102 LYS A N 1
ATOM 792 C CA . LYS A 1 102 ? 14.806 -24.692 -10.405 1 88.1 102 LYS A CA 1
ATOM 793 C C . LYS A 1 102 ? 13.458 -25.402 -10.498 1 88.1 102 LYS A C 1
ATOM 795 O O . LYS A 1 102 ? 12.882 -25.512 -11.582 1 88.1 102 LYS A O 1
ATOM 800 N N . GLU A 1 103 ? 12.97 -25.802 -9.435 1 91.55 103 GLU A N 1
ATOM 801 C CA . GLU A 1 103 ? 11.758 -26.616 -9.395 1 91.55 103 GLU A CA 1
ATOM 802 C C . GLU A 1 103 ? 10.515 -25.767 -9.646 1 91.55 103 GLU A C 1
ATOM 804 O O . GLU A 1 103 ? 9.525 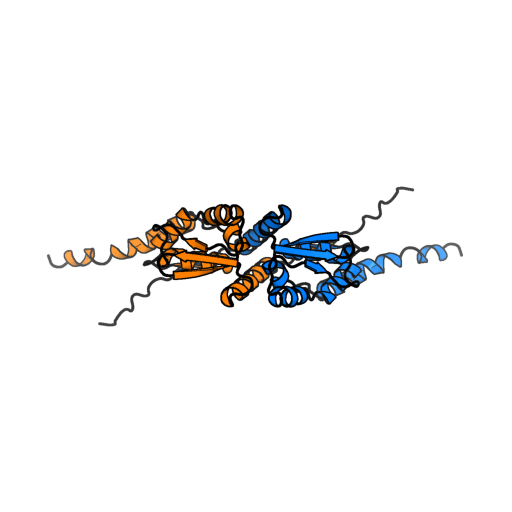-26.255 -10.195 1 91.55 103 GLU A O 1
ATOM 809 N N . ASN A 1 104 ? 10.595 -24.424 -9.364 1 93.18 104 ASN A N 1
ATOM 810 C CA . ASN A 1 104 ? 9.344 -23.675 -9.42 1 93.18 104 ASN A CA 1
ATOM 811 C C . ASN A 1 104 ? 9.428 -22.517 -10.409 1 93.18 104 ASN A C 1
ATOM 813 O O . ASN A 1 104 ? 8.429 -21.844 -10.67 1 93.18 104 ASN A O 1
ATOM 817 N N . ILE A 1 105 ? 10.551 -22.312 -11.003 1 92.74 105 ILE A N 1
ATOM 818 C CA . ILE A 1 105 ? 10.755 -21.106 -11.798 1 92.74 105 ILE A CA 1
ATOM 819 C C . ILE A 1 105 ? 9.767 -21.082 -12.962 1 92.74 105 ILE A C 1
ATOM 821 O O . ILE A 1 105 ? 9.238 -20.025 -13.315 1 92.74 105 ILE A O 1
ATOM 825 N N . HIS A 1 106 ? 9.417 -22.161 -13.534 1 92.4 106 HIS A N 1
ATOM 826 C CA . HIS A 1 106 ? 8.494 -22.201 -14.663 1 92.4 106 HIS A CA 1
ATOM 827 C C . HIS A 1 106 ? 7.065 -21.912 -14.217 1 92.4 106 HIS A C 1
ATOM 829 O O . HIS A 1 106 ? 6.328 -21.199 -14.903 1 92.4 106 HIS A O 1
ATOM 835 N N . ALA A 1 107 ? 6.733 -22.486 -13.091 1 94.84 107 ALA A N 1
ATOM 836 C CA . ALA A 1 107 ? 5.405 -22.231 -12.538 1 94.84 107 ALA A CA 1
ATOM 837 C C . ALA A 1 107 ? 5.229 -20.756 -12.19 1 94.84 107 ALA A C 1
ATOM 839 O O . ALA A 1 107 ? 4.175 -20.171 -12.452 1 94.84 107 ALA A O 1
ATOM 840 N N . VAL A 1 108 ? 6.258 -20.132 -11.669 1 95.9 108 VAL A N 1
ATOM 841 C CA . VAL A 1 108 ? 6.226 -18.717 -11.315 1 95.9 108 VAL A CA 1
ATOM 842 C C . VAL A 1 108 ? 6.09 -17.871 -12.579 1 95.9 108 VAL A C 1
ATOM 844 O O . VAL A 1 108 ? 5.238 -16.981 -12.649 1 95.9 108 VAL A O 1
ATOM 847 N N . HIS A 1 109 ? 6.887 -18.228 -13.528 1 94.05 109 HIS A N 1
ATOM 848 C CA . HIS A 1 109 ? 6.873 -17.478 -14.779 1 94.05 109 HIS A CA 1
ATOM 849 C C . HIS A 1 109 ? 5.507 -17.555 -15.452 1 94.05 109 HIS A C 1
ATOM 851 O O . HIS A 1 109 ? 4.942 -16.529 -15.839 1 94.05 109 HIS A O 1
ATOM 857 N N . SER A 1 110 ? 4.974 -18.73 -15.607 1 94.24 110 SER A N 1
ATOM 858 C CA . SER A 1 110 ? 3.691 -18.924 -16.274 1 94.24 110 SER A CA 1
ATOM 859 C C . SER A 1 110 ? 2.562 -18.24 -15.51 1 94.24 110 SER A C 1
ATOM 861 O O . SER A 1 110 ? 1.701 -17.594 -16.111 1 94.24 110 SER A O 1
ATOM 863 N N . SER A 1 111 ? 2.567 -18.325 -14.23 1 96.61 111 SER A N 1
ATOM 864 C CA . SER A 1 111 ? 1.55 -17.678 -13.407 1 96.61 111 SER A CA 1
ATOM 865 C C . SER A 1 111 ? 1.626 -16.16 -13.526 1 96.61 111 SER A C 1
ATOM 867 O O . SER A 1 111 ? 0.598 -15.487 -13.622 1 96.61 111 SER A O 1
ATOM 869 N N . ALA A 1 112 ? 2.822 -15.669 -13.488 1 96.25 112 ALA A N 1
ATOM 870 C CA . ALA A 1 112 ? 3.013 -14.229 -13.633 1 96.25 112 ALA A CA 1
ATOM 871 C C . ALA A 1 112 ? 2.443 -13.731 -14.958 1 96.25 112 ALA A C 1
ATOM 873 O O . ALA A 1 112 ? 1.839 -12.657 -15.017 1 96.25 112 ALA A O 1
ATOM 874 N N . GLU A 1 113 ? 2.705 -14.509 -15.943 1 94.29 113 GLU A N 1
ATOM 875 C CA . GLU A 1 113 ? 2.204 -14.157 -17.269 1 94.29 113 GLU A CA 1
ATOM 876 C C . GLU A 1 113 ? 0.679 -14.167 -17.303 1 94.29 113 GLU A C 1
ATOM 878 O O . GLU A 1 113 ? 0.056 -13.214 -17.776 1 94.29 113 GLU A O 1
ATOM 883 N N . VAL A 1 114 ? 0.084 -15.164 -16.823 1 96.9 114 VAL A N 1
ATOM 884 C CA . VAL A 1 114 ? -1.367 -15.318 -16.819 1 96.9 114 VAL A CA 1
ATOM 885 C C . VAL A 1 114 ? -2.005 -14.19 -16.0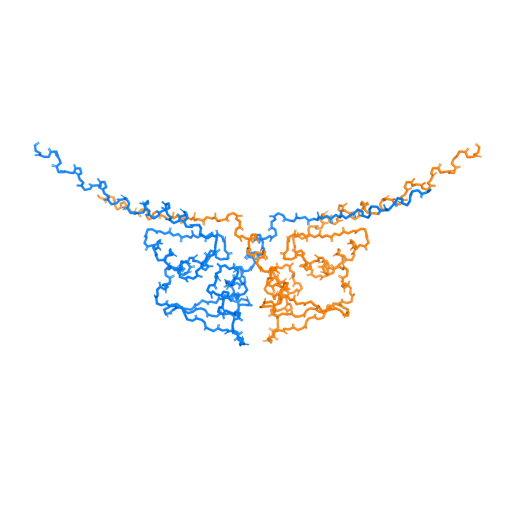1 1 96.9 114 VAL A C 1
ATOM 887 O O . VAL A 1 114 ? -3.024 -13.626 -16.416 1 96.9 114 VAL A O 1
ATOM 890 N N . LEU A 1 115 ? -1.417 -13.824 -14.934 1 97.86 115 LEU A N 1
ATOM 891 C CA . LEU A 1 115 ? -2.001 -12.857 -14.011 1 97.86 115 LEU A CA 1
ATOM 892 C C . LEU A 1 115 ? -1.581 -11.437 -14.374 1 97.86 115 LEU A C 1
ATOM 894 O O . LEU A 1 115 ? -2.054 -10.471 -13.77 1 97.86 115 LEU A O 1
ATOM 898 N N . GLY A 1 116 ? -0.655 -11.282 -15.286 1 96.2 116 GLY A N 1
ATOM 899 C CA . GLY A 1 116 ? -0.229 -9.97 -15.745 1 96.2 116 GLY A CA 1
ATOM 900 C C . GLY A 1 116 ? 0.512 -9.179 -14.684 1 96.2 116 GLY A C 1
ATOM 901 O O . GLY A 1 116 ? 0.22 -8.001 -14.463 1 96.2 116 GLY A O 1
ATOM 902 N N . PHE A 1 117 ? 1.359 -9.866 -13.966 1 95.08 117 PHE A N 1
ATOM 903 C CA . PHE A 1 117 ? 2.146 -9.164 -12.959 1 95.08 117 PHE A CA 1
ATOM 904 C C . PHE A 1 117 ? 3.065 -8.137 -13.609 1 95.08 117 PHE A C 1
ATOM 906 O O . PHE A 1 117 ? 3.744 -8.439 -14.593 1 95.08 117 PHE A O 1
ATOM 913 N N . GLN A 1 118 ? 3.003 -7.027 -12.935 1 84.98 118 GLN A N 1
ATOM 914 C CA . GLN A 1 118 ? 3.812 -5.91 -13.412 1 84.98 118 GLN A CA 1
ATOM 915 C C . GLN A 1 118 ? 5.193 -5.914 -12.762 1 84.98 118 GLN A C 1
ATOM 917 O O . GLN A 1 118 ? 5.394 -6.546 -11.723 1 84.98 118 GLN A O 1
ATOM 922 N N . ASP A 1 119 ? 6.13 -5.286 -13.307 1 72.58 119 ASP A N 1
ATOM 923 C CA . ASP A 1 119 ? 7.469 -5.035 -12.783 1 72.58 119 ASP A CA 1
ATOM 924 C C . ASP A 1 119 ? 8.263 -6.333 -12.66 1 72.58 119 ASP A C 1
ATOM 926 O O . ASP A 1 119 ? 9.27 -6.386 -11.951 1 72.58 119 ASP A O 1
ATOM 930 N N . LEU A 1 120 ? 7.676 -7.435 -13.02 1 83.18 120 LEU A N 1
ATOM 931 C CA . LEU A 1 120 ? 8.498 -8.633 -13.152 1 83.18 120 LEU A CA 1
ATOM 932 C C . LEU A 1 120 ? 9.071 -8.746 -14.56 1 83.18 120 LEU A C 1
ATOM 934 O O . LEU A 1 120 ? 8.327 -8.708 -15.543 1 83.18 120 LEU A O 1
ATOM 938 N N . GLU A 1 121 ? 10.267 -8.285 -14.571 1 67.85 121 GLU A N 1
ATOM 939 C CA . GLU A 1 121 ? 10.917 -8.154 -15.872 1 67.85 121 GLU A CA 1
ATOM 940 C C . GLU A 1 121 ? 11.039 -9.508 -16.566 1 67.85 121 GLU A C 1
ATOM 942 O O . GLU A 1 121 ? 11.566 -10.462 -15.99 1 67.85 121 GLU A O 1
ATOM 947 N N . SER A 1 122 ? 10.402 -9.524 -17.626 1 71.62 122 SER A N 1
ATOM 948 C CA . SER A 1 122 ? 10.609 -10.671 -18.505 1 71.62 122 SER A CA 1
ATOM 949 C C . SER A 1 122 ? 12.09 -11.013 -18.628 1 71.62 122 SER A C 1
ATOM 951 O O . SER A 1 122 ? 12.459 -12.188 -18.685 1 71.62 122 SER A O 1
ATOM 953 N N . ALA A 1 123 ? 12.81 -9.987 -18.454 1 69.3 123 ALA A N 1
ATOM 954 C CA . ALA A 1 123 ? 14.255 -10.14 -18.595 1 69.3 123 ALA A CA 1
ATOM 955 C C . ALA A 1 123 ? 14.828 -10.998 -17.471 1 69.3 123 ALA A C 1
ATOM 957 O O . ALA A 1 123 ? 15.743 -11.795 -17.695 1 69.3 123 ALA A O 1
ATOM 958 N N . CYS A 1 124 ? 14.185 -10.797 -16.336 1 78.14 124 CYS A N 1
ATOM 959 C CA . CYS A 1 124 ? 14.653 -11.595 -15.208 1 78.14 124 CYS A CA 1
ATOM 960 C C . CYS A 1 124 ? 14.445 -13.083 -15.469 1 78.14 124 CYS A C 1
ATOM 962 O O . CYS A 1 124 ? 15.374 -13.879 -15.319 1 78.14 124 CYS A O 1
ATOM 964 N N . PHE A 1 125 ? 13.318 -13.376 -16.026 1 82.89 125 PHE A N 1
ATOM 965 C CA . PHE A 1 125 ? 13.02 -14.782 -16.272 1 82.89 125 PHE A CA 1
ATOM 966 C C . PHE A 1 125 ? 13.823 -15.306 -17.457 1 82.89 125 PHE A C 1
ATOM 968 O O . PHE A 1 125 ? 14.302 -16.442 -17.436 1 82.89 125 PHE A O 1
ATOM 975 N N . ASP A 1 126 ? 14.005 -14.45 -18.385 1 79.3 126 ASP A N 1
ATOM 976 C CA . ASP A 1 126 ? 14.783 -14.829 -19.561 1 79.3 126 ASP A CA 1
ATOM 977 C C . ASP A 1 126 ? 16.226 -15.156 -19.183 1 79.3 126 ASP A C 1
ATOM 979 O O . ASP A 1 126 ? 16.845 -16.038 -19.782 1 79.3 126 ASP A O 1
ATOM 983 N N . PHE A 1 127 ? 16.654 -14.523 -18.285 1 78.23 127 PHE A N 1
ATOM 984 C CA . PHE A 1 127 ? 18.035 -14.701 -17.852 1 78.23 127 PHE A CA 1
ATOM 985 C C . PHE A 1 127 ? 18.169 -15.932 -16.964 1 78.23 127 PHE A C 1
ATOM 987 O O . PHE A 1 127 ? 19.11 -16.714 -17.116 1 78.23 127 PHE A O 1
ATOM 994 N N . LEU A 1 128 ? 17.249 -16.192 -16.117 1 77.85 128 LEU A N 1
ATOM 995 C CA . LEU A 1 128 ? 17.429 -17.171 -15.05 1 77.85 128 LEU A CA 1
ATOM 996 C C . LEU A 1 128 ? 16.995 -18.56 -15.507 1 77.85 128 LEU A C 1
ATOM 998 O O . LEU A 1 128 ? 17.605 -19.562 -15.128 1 77.85 128 LEU A O 1
ATOM 1002 N N . ILE A 1 129 ? 16.067 -18.593 -16.317 1 81.24 129 ILE A N 1
ATOM 1003 C CA . ILE A 1 129 ? 15.51 -19.882 -16.715 1 81.24 129 ILE A CA 1
ATOM 1004 C C . ILE A 1 129 ? 16.581 -20.712 -17.417 1 81.24 129 ILE A C 1
ATOM 1006 O O . ILE A 1 129 ? 16.782 -21.884 -17.088 1 81.24 129 ILE A O 1
ATOM 1010 N N . PRO A 1 130 ? 17.348 -20.158 -18.281 1 78.99 130 PRO A N 1
ATOM 1011 C CA . PRO A 1 130 ? 18.413 -20.943 -18.909 1 78.99 130 PRO A CA 1
ATOM 1012 C C . PRO A 1 130 ? 19.465 -21.417 -17.908 1 78.99 130 PRO A C 1
ATOM 1014 O O . PRO A 1 130 ? 20.054 -22.487 -18.085 1 78.99 130 PRO A O 1
ATOM 1017 N N . LYS A 1 131 ? 19.711 -20.756 -16.893 1 76.52 131 LYS A N 1
ATOM 1018 C CA . LYS A 1 131 ? 20.716 -21.112 -15.895 1 76.52 131 LYS A CA 1
ATOM 1019 C C . LYS A 1 131 ? 20.283 -22.335 -15.092 1 76.52 131 LYS A C 1
ATOM 1021 O O . LYS A 1 131 ? 21.124 -23.106 -14.624 1 76.52 131 LYS A O 1
ATOM 1026 N N . PHE A 1 132 ? 19.066 -22.476 -14.932 1 76.54 132 PHE A N 1
ATOM 1027 C CA . PHE A 1 132 ? 18.538 -23.621 -14.2 1 76.54 132 PHE A CA 1
ATOM 1028 C C . PHE A 1 132 ? 18.496 -24.859 -15.087 1 76.54 132 PHE A C 1
ATOM 1030 O O . PHE A 1 132 ? 18.515 -25.987 -14.59 1 76.54 132 PHE A O 1
ATOM 1037 N N . SER A 1 133 ? 18.413 -24.722 -16.398 1 68.92 133 SER A N 1
ATOM 1038 C CA . SER A 1 133 ? 18.367 -25.825 -17.353 1 68.92 133 SER A CA 1
ATOM 1039 C C . SER A 1 133 ? 19.765 -26.358 -17.648 1 68.92 133 SER A C 1
ATOM 1041 O O . SER A 1 133 ? 19.939 -27.552 -17.901 1 68.92 133 SER A O 1
ATOM 1043 N N . GLU A 1 134 ? 20.793 -25.558 -17.899 1 63.26 134 GLU A N 1
ATOM 1044 C CA . GLU A 1 134 ? 22.144 -25.944 -18.293 1 63.26 134 GLU A CA 1
ATOM 1045 C C . GLU A 1 134 ? 22.806 -26.808 -17.224 1 63.26 134 GLU A C 1
ATOM 1047 O O . GLU A 1 134 ? 23.697 -27.605 -17.525 1 63.26 134 GLU A O 1
ATOM 1052 N N . GLY A 1 135 ? 22.436 -26.831 -15.986 1 52.93 135 GLY A N 1
ATOM 1053 C CA . GLY A 1 135 ? 23.175 -27.684 -15.069 1 52.93 135 GLY A CA 1
ATOM 1054 C C . GLY A 1 135 ? 23.157 -29.147 -15.47 1 52.93 135 GLY A C 1
ATOM 1055 O O . GLY A 1 135 ? 23.772 -29.986 -14.808 1 52.93 135 GLY A O 1
ATOM 1056 N N . LYS A 1 136 ? 22.299 -29.668 -16.333 1 51.02 136 LYS A N 1
ATOM 1057 C CA . LYS A 1 136 ? 22.229 -31.093 -16.644 1 51.02 136 LYS A CA 1
ATOM 1058 C C . LYS A 1 136 ? 23.38 -31.514 -17.553 1 51.02 136 LYS A C 1
ATOM 1060 O O . LYS A 1 136 ? 23.74 -32.692 -17.601 1 51.02 136 LYS A O 1
ATOM 1065 N N . ILE A 1 137 ? 23.971 -30.7 -18.473 1 47.68 137 ILE A N 1
ATOM 1066 C CA . ILE A 1 137 ? 24.658 -31.319 -19.602 1 47.68 137 ILE A CA 1
ATOM 1067 C C . ILE A 1 137 ? 26.045 -31.787 -19.167 1 47.68 137 ILE A C 1
ATOM 1069 O O . ILE A 1 137 ? 26.651 -32.641 -19.82 1 47.68 137 ILE A O 1
ATOM 1073 N N . THR A 1 138 ? 26.725 -31.131 -18.19 1 46.49 138 THR A N 1
ATOM 1074 C CA . THR A 1 138 ? 28.163 -31.361 -18.278 1 46.49 138 THR A CA 1
ATOM 1075 C C . THR A 1 138 ? 28.518 -32.76 -17.782 1 46.49 138 THR A C 1
ATOM 1077 O O . THR A 1 138 ? 29.593 -33.279 -18.092 1 46.49 138 THR A O 1
ATOM 1080 N N . SER A 1 139 ? 27.773 -33.35 -16.803 1 47.18 139 SER A N 1
ATOM 1081 C CA . SER A 1 139 ? 28.49 -34.403 -16.09 1 47.18 139 SER A CA 1
ATOM 1082 C C . SER A 1 139 ? 28.527 -35.693 -16.903 1 47.18 139 SER A C 1
ATOM 1084 O O . SER A 1 139 ? 29.352 -36.572 -16.645 1 47.18 139 SER A O 1
ATOM 1086 N N . GLN A 1 140 ? 27.565 -35.954 -17.814 1 45.75 140 GLN A N 1
ATOM 1087 C CA . GLN A 1 140 ? 27.508 -37.338 -18.275 1 45.75 140 GLN A CA 1
ATOM 1088 C C . GLN A 1 140 ? 28.529 -37.591 -19.38 1 45.75 140 GLN A C 1
ATOM 1090 O O . GLN A 1 140 ? 28.8 -38.742 -19.731 1 45.75 140 GLN A O 1
ATOM 1095 N N . GLU A 1 141 ? 28.947 -36.569 -20.124 1 46.46 141 GLU A N 1
ATOM 1096 C CA . GLU A 1 141 ? 29.67 -36.897 -21.348 1 46.46 141 GLU A CA 1
ATOM 1097 C C . GLU A 1 141 ? 31.119 -37.271 -21.05 1 46.46 141 GLU A C 1
ATOM 1099 O O . GLU A 1 141 ? 31.824 -37.787 -21.92 1 46.46 141 GLU A O 1
ATOM 1104 N N . ASN A 1 142 ? 31.65 -36.862 -19.901 1 47.57 142 ASN A N 1
ATOM 1105 C CA . ASN A 1 142 ? 33.1 -37.019 -19.864 1 47.57 142 ASN A CA 1
ATOM 1106 C C . ASN A 1 142 ? 33.501 -38.464 -19.578 1 47.57 142 ASN A C 1
ATOM 1108 O O . ASN A 1 142 ? 34.688 -38.772 -19.461 1 47.57 142 ASN A O 1
ATOM 1112 N N . LYS A 1 143 ? 32.548 -39.351 -19.219 1 44.87 143 LYS A N 1
ATOM 1113 C CA . LYS A 1 143 ? 33.064 -40.64 -18.767 1 44.87 143 LYS A CA 1
ATOM 1114 C C . LYS A 1 143 ? 33.436 -41.528 -19.95 1 44.87 143 LYS A C 1
ATOM 1116 O O . LYS A 1 143 ? 34.012 -42.603 -19.769 1 44.87 143 LYS A O 1
ATOM 1121 N N . HIS A 1 144 ? 32.822 -41.21 -21.152 1 45.95 144 HIS A N 1
ATOM 1122 C CA . HIS A 1 144 ? 32.989 -42.288 -22.12 1 45.95 144 HIS A CA 1
ATOM 1123 C C . HIS A 1 144 ? 34.386 -42.268 -22.731 1 45.95 144 HIS A C 1
ATOM 1125 O O . HIS A 1 144 ? 34.799 -43.234 -23.378 1 45.95 144 HIS A O 1
ATOM 1131 N N . GLY A 1 145 ? 35.115 -41.028 -22.571 1 43.1 145 GLY A N 1
ATOM 1132 C CA . GLY A 1 145 ? 36.267 -40.991 -23.459 1 43.1 145 GLY A CA 1
ATOM 1133 C C . GLY A 1 145 ? 37.432 -41.823 -22.96 1 43.1 145 GLY A C 1
ATOM 1134 O O . GLY A 1 145 ? 38.463 -41.922 -23.629 1 43.1 145 GLY A O 1
ATOM 1135 N N . LYS A 1 146 ? 37.556 -42.035 -21.629 1 42.94 146 LYS A N 1
ATOM 1136 C CA . LYS A 1 146 ? 38.914 -42.437 -21.275 1 42.94 146 LYS A CA 1
ATOM 1137 C C . LYS A 1 146 ? 39.139 -43.92 -21.557 1 42.94 146 LYS A C 1
ATOM 1139 O O . LYS A 1 146 ? 40.259 -44.418 -21.428 1 42.94 146 LYS A O 1
ATOM 1144 N N . ASN A 1 147 ? 37.992 -44.757 -21.492 1 40.41 147 ASN A N 1
ATOM 1145 C CA . ASN A 1 147 ? 38.412 -46.152 -21.424 1 40.41 147 ASN A CA 1
ATOM 1146 C C . ASN A 1 147 ? 38.781 -46.694 -22.802 1 40.41 147 ASN A C 1
ATOM 1148 O O . ASN A 1 147 ? 38.946 -47.903 -22.975 1 40.41 147 ASN A O 1
ATOM 1152 N N . LEU A 1 148 ? 38.778 -45.862 -23.88 1 29.88 148 LEU A N 1
ATOM 1153 C CA . LEU A 1 148 ? 39.364 -46.547 -25.028 1 29.88 148 LEU A CA 1
ATOM 1154 C C . LEU A 1 148 ? 40.887 -46.546 -24.941 1 29.88 148 LEU A C 1
ATOM 1156 O O . LEU A 1 148 ? 41.489 -45.553 -24.525 1 29.88 148 LEU A O 1
ATOM 1160 N N . MET B 1 1 ? 30.678 -41.776 -0.574 1 29.57 1 MET B N 1
ATOM 1161 C CA . MET B 1 1 ? 29.766 -41.058 -1.46 1 29.57 1 MET B CA 1
ATOM 1162 C C . MET B 1 1 ? 29.09 -39.905 -0.726 1 29.57 1 MET B C 1
ATOM 1164 O O . MET B 1 1 ? 28.268 -40.127 0.165 1 29.57 1 MET B O 1
ATOM 1168 N N . SER B 1 2 ? 29.776 -38.859 -0.368 1 37.56 2 SER B N 1
ATOM 1169 C CA . SER B 1 2 ? 29.287 -37.651 0.288 1 37.56 2 SER B CA 1
ATOM 1170 C C . SER B 1 2 ? 28.001 -37.151 -0.362 1 37.56 2 SER B C 1
ATOM 1172 O O . SER B 1 2 ? 27.879 -37.15 -1.588 1 37.56 2 SER B O 1
ATOM 1174 N N . LEU B 1 3 ? 26.761 -37.507 0.094 1 37.93 3 LEU B N 1
ATOM 1175 C CA . LEU B 1 3 ? 25.476 -36.924 -0.277 1 37.93 3 LEU B CA 1
ATOM 1176 C C . LEU B 1 3 ? 25.627 -35.442 -0.606 1 37.93 3 LEU B C 1
ATOM 1178 O O . LEU B 1 3 ? 25.907 -34.631 0.279 1 37.93 3 LEU B O 1
ATOM 1182 N N . GLN B 1 4 ? 26.464 -35.037 -1.526 1 38.82 4 GLN B N 1
ATOM 1183 C CA . GLN B 1 4 ? 26.409 -33.685 -2.071 1 38.82 4 GLN B CA 1
ATOM 1184 C C . GLN B 1 4 ? 24.982 -33.146 -2.063 1 38.82 4 GLN B C 1
ATOM 1186 O O . GLN B 1 4 ? 24.118 -33.65 -2.784 1 38.82 4 GLN B O 1
ATOM 1191 N N . ALA B 1 5 ? 24.34 -32.997 -0.945 1 42.43 5 ALA B N 1
ATOM 1192 C CA . ALA B 1 5 ? 23.096 -32.24 -0.823 1 42.43 5 ALA B CA 1
ATOM 1193 C C . ALA B 1 5 ? 22.956 -31.229 -1.958 1 42.43 5 ALA B C 1
ATOM 1195 O O . ALA B 1 5 ? 23.844 -30.401 -2.173 1 42.43 5 ALA B O 1
ATOM 1196 N N . ALA B 1 6 ? 22.604 -31.567 -3.179 1 44.54 6 ALA B N 1
ATOM 1197 C CA . ALA B 1 6 ? 22.239 -30.746 -4.33 1 44.54 6 ALA B CA 1
ATOM 1198 C C . ALA B 1 6 ? 21.824 -29.343 -3.894 1 44.54 6 ALA B C 1
ATOM 1200 O O . ALA B 1 6 ? 20.843 -29.178 -3.165 1 44.54 6 ALA B O 1
ATOM 1201 N N . ARG B 1 7 ? 22.682 -28.535 -3.393 1 47.86 7 ARG B N 1
ATOM 1202 C CA . ARG B 1 7 ? 22.492 -27.126 -3.062 1 47.86 7 ARG B CA 1
ATOM 1203 C C . ARG B 1 7 ? 21.43 -26.492 -3.953 1 47.86 7 ARG B C 1
ATOM 1205 O O . ARG B 1 7 ? 21.679 -26.226 -5.131 1 47.86 7 ARG B O 1
ATOM 1212 N N . MET B 1 8 ? 20.238 -26.972 -3.92 1 57.18 8 MET B N 1
ATOM 1213 C CA . MET B 1 8 ? 19.121 -26.381 -4.651 1 57.18 8 MET B CA 1
ATOM 1214 C C . MET B 1 8 ? 19.267 -24.866 -4.737 1 57.18 8 MET B C 1
ATOM 1216 O O . MET B 1 8 ? 19.339 -24.186 -3.713 1 57.18 8 MET B O 1
ATOM 1220 N N . SER B 1 9 ? 20.045 -24.338 -5.782 1 72.35 9 SER B N 1
ATOM 1221 C CA . SER B 1 9 ? 20.305 -22.925 -6.035 1 72.35 9 SER B CA 1
ATOM 1222 C C . SER B 1 9 ? 19.025 -22.102 -5.943 1 72.35 9 SER B C 1
ATOM 1224 O O . SER B 1 9 ? 18.025 -22.425 -6.587 1 72.35 9 SER B O 1
ATOM 1226 N N . MET B 1 10 ? 18.675 -21.626 -4.767 1 84.02 10 MET B N 1
ATOM 1227 C CA . MET B 1 10 ? 17.609 -20.653 -4.548 1 84.02 10 MET B CA 1
ATOM 1228 C C . MET B 1 10 ? 18.047 -19.259 -4.985 1 84.02 10 MET B C 1
ATOM 1230 O O . MET B 1 10 ? 19.185 -18.855 -4.739 1 84.02 10 MET B O 1
ATOM 1234 N N . PHE B 1 11 ? 17.262 -18.704 -5.879 1 87.27 11 PHE B N 1
ATOM 1235 C CA . PHE B 1 11 ? 17.517 -17.333 -6.305 1 87.27 11 PHE B CA 1
ATOM 1236 C C . PHE B 1 11 ? 16.423 -16.398 -5.802 1 87.27 11 PHE B C 1
ATOM 1238 O O . PHE B 1 11 ? 15.252 -16.779 -5.743 1 87.27 11 PHE B O 1
ATOM 1245 N N . THR B 1 12 ? 16.898 -15.25 -5.345 1 91.45 12 THR B N 1
ATOM 1246 C CA . THR B 1 12 ? 15.958 -14.206 -4.95 1 91.45 12 THR B CA 1
ATOM 1247 C C . THR B 1 12 ? 16.106 -12.979 -5.845 1 91.45 12 THR B C 1
ATOM 1249 O O . THR B 1 12 ? 17.194 -12.411 -5.954 1 91.45 12 THR B O 1
ATOM 1252 N N . PH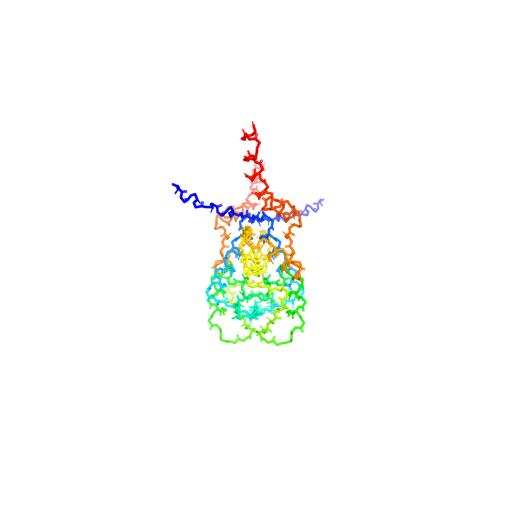E B 1 13 ? 15.043 -12.696 -6.526 1 90.2 13 PHE B N 1
ATOM 1253 C CA . PHE B 1 13 ? 14.962 -11.425 -7.236 1 90.2 13 PHE B CA 1
ATOM 1254 C C . PHE B 1 13 ? 14.363 -10.343 -6.344 1 90.2 13 PHE B C 1
ATOM 1256 O O . PHE B 1 13 ? 13.324 -10.554 -5.716 1 90.2 13 PHE B O 1
ATOM 1263 N N . GLN B 1 14 ? 15.093 -9.265 -6.228 1 92.74 14 GLN B N 1
ATOM 1264 C CA . GLN B 1 14 ? 14.593 -8.14 -5.445 1 92.74 14 GLN B CA 1
ATOM 1265 C C . GLN B 1 14 ? 14.411 -6.901 -6.318 1 92.74 14 GLN B C 1
ATOM 1267 O O . GLN B 1 14 ? 15.355 -6.448 -6.967 1 92.74 14 GLN B O 1
ATOM 1272 N N . SER B 1 15 ? 13.276 -6.415 -6.343 1 92.03 15 SER B N 1
ATOM 1273 C CA . SER B 1 15 ? 13.004 -5.201 -7.106 1 92.03 15 SER B CA 1
ATOM 1274 C C . SER B 1 15 ? 13.264 -3.953 -6.269 1 92.03 15 SER B C 1
ATOM 1276 O O . SER B 1 15 ? 12.736 -3.82 -5.163 1 92.03 15 SER B O 1
ATOM 1278 N N . ALA B 1 16 ? 14.017 -3.006 -6.854 1 91.47 16 ALA B N 1
ATOM 1279 C CA . ALA B 1 16 ? 14.35 -1.761 -6.167 1 91.47 16 ALA B CA 1
ATOM 1280 C C . ALA B 1 16 ? 13.226 -0.739 -6.31 1 91.47 16 ALA B C 1
ATOM 1282 O O . ALA B 1 16 ? 13.177 0.246 -5.569 1 91.47 16 ALA B O 1
ATOM 1283 N N . VAL B 1 17 ? 12.331 -0.971 -7.228 1 94.13 17 VAL B N 1
ATOM 1284 C CA . VAL B 1 17 ? 11.365 0.076 -7.546 1 94.13 17 VAL B CA 1
ATOM 1285 C C . VAL B 1 17 ? 9.963 -0.376 -7.145 1 94.13 17 VAL B C 1
ATOM 1287 O O . VAL B 1 17 ? 9.016 0.414 -7.175 1 94.13 17 VAL B O 1
ATOM 1290 N N . HIS B 1 18 ? 9.773 -1.588 -6.715 1 95.78 18 HIS B N 1
ATOM 1291 C CA . HIS B 1 18 ? 8.457 -2.186 -6.522 1 95.78 18 HIS B CA 1
ATOM 1292 C C . HIS B 1 18 ? 7.653 -1.422 -5.475 1 95.78 18 HIS B C 1
ATOM 1294 O O . HIS B 1 18 ? 6.489 -1.086 -5.703 1 95.78 18 HIS B O 1
ATOM 1300 N N . SER B 1 19 ? 8.276 -1.168 -4.368 1 97.57 19 SER B N 1
ATOM 1301 C CA . SER B 1 19 ? 7.539 -0.503 -3.299 1 97.57 19 SER B CA 1
ATOM 1302 C C . SER B 1 19 ? 7.021 0.859 -3.749 1 97.57 19 SER B C 1
ATOM 1304 O O . SER B 1 19 ? 5.872 1.213 -3.476 1 97.57 19 SER B O 1
ATOM 1306 N N . ALA B 1 20 ? 7.858 1.6 -4.44 1 97.35 20 ALA B N 1
ATOM 1307 C CA . ALA B 1 20 ? 7.444 2.909 -4.937 1 97.35 20 ALA B CA 1
ATOM 1308 C C . ALA B 1 20 ? 6.321 2.777 -5.962 1 97.35 20 ALA B C 1
ATOM 1310 O O . ALA B 1 20 ? 5.392 3.588 -5.983 1 97.35 20 ALA B O 1
ATOM 1311 N N . HIS B 1 21 ? 6.401 1.793 -6.775 1 97.59 21 HIS B N 1
ATOM 1312 C CA . HIS B 1 21 ? 5.379 1.559 -7.789 1 97.59 21 HIS B CA 1
ATOM 1313 C C . HIS B 1 21 ? 4.039 1.209 -7.15 1 97.59 21 HIS B C 1
ATOM 1315 O O . HIS B 1 21 ? 2.996 1.72 -7.564 1 97.59 21 HIS B O 1
ATOM 1321 N N . VAL B 1 22 ? 4.099 0.373 -6.145 1 98.25 22 VAL B N 1
ATOM 1322 C CA . VAL B 1 22 ? 2.868 0.001 -5.456 1 98.25 22 VAL B CA 1
ATOM 1323 C C . VAL B 1 22 ? 2.224 1.242 -4.842 1 98.25 22 VAL B C 1
ATOM 1325 O O . VAL B 1 22 ? 1.017 1.454 -4.975 1 98.25 22 VAL B O 1
ATOM 1328 N N . LEU B 1 23 ? 3.016 2.027 -4.206 1 98.68 23 LEU B N 1
ATOM 1329 C CA . LEU B 1 23 ? 2.489 3.233 -3.577 1 98.68 23 LEU B CA 1
ATOM 1330 C C . LEU B 1 23 ? 1.864 4.159 -4.615 1 98.68 23 LEU B C 1
ATOM 1332 O O . LEU B 1 23 ? 0.798 4.733 -4.379 1 98.68 23 LEU B O 1
ATOM 1336 N N . GLN B 1 24 ? 2.5 4.307 -5.735 1 98.55 24 GLN B N 1
ATOM 1337 C CA . GLN B 1 24 ? 1.973 5.135 -6.815 1 98.55 24 GLN B CA 1
ATOM 1338 C C . GLN B 1 24 ? 0.63 4.606 -7.309 1 98.55 24 GLN B C 1
ATOM 1340 O O . GLN B 1 24 ? -0.303 5.38 -7.533 1 98.55 24 GLN B O 1
ATOM 1345 N N . CYS B 1 25 ? 0.557 3.358 -7.455 1 98.53 25 CYS B N 1
ATOM 1346 C CA . CYS B 1 25 ? -0.689 2.751 -7.909 1 98.53 25 CYS B CA 1
ATOM 1347 C C . CYS B 1 25 ? -1.8 2.955 -6.885 1 98.53 25 CYS B C 1
ATOM 1349 O O . CYS B 1 25 ? -2.946 3.222 -7.251 1 98.53 25 CYS B O 1
ATOM 1351 N N . LEU B 1 26 ? -1.449 2.818 -5.644 1 98.85 26 LEU B N 1
ATOM 1352 C CA . LEU B 1 26 ? -2.427 3.071 -4.592 1 98.85 26 LEU B CA 1
ATOM 1353 C C . LEU B 1 26 ? -2.917 4.514 -4.64 1 98.85 26 LEU B C 1
ATOM 1355 O O . LEU B 1 26 ? -4.104 4.779 -4.439 1 98.85 26 LEU B O 1
ATOM 1359 N N . ASN B 1 27 ? -2.036 5.38 -4.911 1 98.91 27 ASN B N 1
ATOM 1360 C CA . ASN B 1 27 ? -2.435 6.777 -5.047 1 98.91 27 ASN B CA 1
ATOM 1361 C C . ASN B 1 27 ? -3.363 6.982 -6.24 1 98.91 27 ASN B C 1
ATOM 1363 O O . ASN B 1 27 ? -4.333 7.736 -6.155 1 98.91 27 ASN B O 1
ATOM 1367 N N . ASP B 1 28 ? -3.021 6.377 -7.337 1 98.84 28 ASP B N 1
ATOM 1368 C CA . ASP B 1 28 ? -3.877 6.456 -8.517 1 98.84 28 ASP B CA 1
ATOM 1369 C C . ASP B 1 28 ? -5.279 5.932 -8.215 1 98.84 28 ASP B C 1
ATOM 1371 O O . ASP B 1 28 ? -6.274 6.532 -8.626 1 98.84 28 ASP B O 1
ATOM 1375 N N . GLN B 1 29 ? -5.306 4.839 -7.527 1 98.66 29 GLN B N 1
ATOM 1376 C CA . GLN B 1 29 ? -6.588 4.289 -7.098 1 98.66 29 GLN B CA 1
ATOM 1377 C C . GLN B 1 29 ? -7.365 5.297 -6.257 1 98.66 29 GLN B C 1
ATOM 1379 O O . GLN B 1 29 ? -8.55 5.534 -6.501 1 98.66 29 GLN B O 1
ATOM 1384 N N . ARG B 1 30 ? -6.72 5.875 -5.31 1 98.82 30 ARG B N 1
ATOM 1385 C CA . ARG B 1 30 ? -7.372 6.827 -4.417 1 98.82 30 ARG B CA 1
ATOM 1386 C C . ARG B 1 30 ? -7.935 8.011 -5.197 1 98.82 30 ARG B C 1
ATOM 1388 O O . ARG B 1 30 ? -9.08 8.413 -4.983 1 98.82 30 ARG B O 1
ATOM 1395 N N . GLN B 1 31 ? -7.126 8.509 -6.093 1 98.7 31 GLN B N 1
ATOM 1396 C CA . GLN B 1 31 ? -7.524 9.68 -6.867 1 98.7 31 GLN B CA 1
ATOM 1397 C C . GLN B 1 31 ? -8.736 9.374 -7.742 1 98.7 31 GLN B C 1
ATOM 1399 O O . GLN B 1 31 ? -9.526 10.268 -8.053 1 98.7 31 GLN B O 1
ATOM 1404 N N . GLN B 1 32 ? -8.932 8.125 -8.052 1 98.26 32 GLN B N 1
ATOM 1405 C CA . GLN B 1 32 ? -10.044 7.712 -8.901 1 98.26 32 GLN B CA 1
ATOM 1406 C C . GLN B 1 32 ? -11.162 7.081 -8.076 1 98.26 32 GLN B C 1
ATOM 1408 O O . GLN B 1 32 ? -12.134 6.564 -8.63 1 98.26 32 GLN B O 1
ATOM 1413 N N . ASP B 1 33 ? -10.99 7.083 -6.772 1 98.05 33 ASP B N 1
ATOM 1414 C CA . ASP B 1 33 ? -11.93 6.475 -5.835 1 98.05 33 ASP B CA 1
ATOM 1415 C C . ASP B 1 33 ? -12.155 5 -6.163 1 98.05 33 ASP B C 1
ATOM 1417 O O . ASP B 1 33 ? -13.293 4.526 -6.164 1 98.05 33 ASP B O 1
ATOM 1421 N N . VAL B 1 34 ? -11.11 4.383 -6.536 1 97.47 34 VAL B N 1
ATOM 1422 C CA . VAL B 1 34 ? -11.123 2.954 -6.83 1 97.47 34 VAL B CA 1
ATOM 1423 C C . VAL B 1 34 ? -10.694 2.168 -5.593 1 97.47 34 VAL B C 1
ATOM 1425 O O . VAL B 1 34 ? -9.627 2.421 -5.028 1 97.47 34 VAL B O 1
ATOM 1428 N N . LEU B 1 35 ? -11.57 1.275 -5.066 1 96.95 35 LEU B N 1
ATOM 1429 C CA . LEU B 1 35 ? -11.331 0.34 -3.972 1 96.95 35 LEU B CA 1
ATOM 1430 C C . LEU B 1 35 ? -11.17 1.081 -2.649 1 96.95 35 LEU B C 1
ATOM 1432 O O . LEU B 1 35 ? -10.694 0.509 -1.666 1 96.95 35 LEU B O 1
ATOM 1436 N N . CYS B 1 36 ? -11.389 2.368 -2.637 1 97.86 36 CYS B N 1
ATOM 1437 C CA . CYS B 1 36 ? -11.416 3.085 -1.367 1 97.86 36 CYS B CA 1
ATOM 1438 C C . CYS B 1 36 ? -12.52 2.553 -0.462 1 97.86 36 CYS B C 1
ATOM 1440 O O . CYS B 1 36 ? -13.658 2.378 -0.902 1 97.86 36 CYS B O 1
ATOM 1442 N N . ASP B 1 37 ? -12.174 2.396 0.811 1 97.46 37 ASP B N 1
ATOM 1443 C CA . ASP B 1 37 ? -13.122 1.693 1.669 1 97.46 37 ASP B CA 1
ATOM 1444 C C . ASP B 1 37 ? -13.325 2.436 2.988 1 97.46 37 ASP B C 1
ATOM 1446 O O . ASP B 1 37 ? -13.778 1.85 3.974 1 97.46 37 ASP B O 1
ATOM 1450 N N . VAL B 1 38 ? -12.971 3.67 3.088 1 98.07 38 VAL B N 1
ATOM 1451 C CA . VAL B 1 38 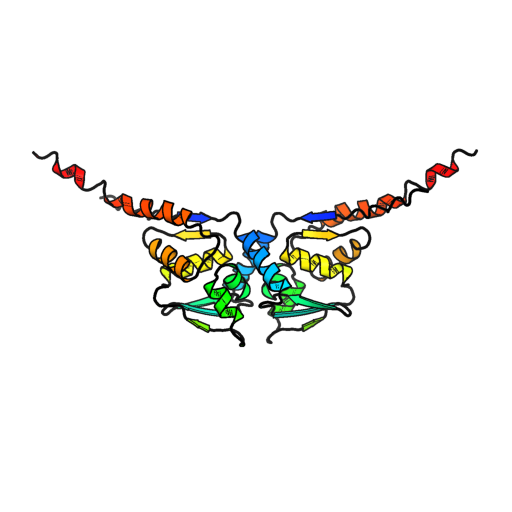? -13.224 4.493 4.266 1 98.07 38 VAL B CA 1
ATOM 1452 C C . VAL B 1 38 ? -13.465 5.941 3.844 1 98.07 38 VAL B C 1
ATOM 1454 O O . VAL B 1 38 ? -12.868 6.419 2.877 1 98.07 38 VAL B O 1
ATOM 1457 N N . THR B 1 39 ? -14.292 6.558 4.522 1 98.73 39 THR B N 1
ATOM 1458 C CA . THR B 1 39 ? -14.51 7.996 4.417 1 98.73 39 THR B CA 1
ATOM 1459 C C . THR B 1 39 ? -14.038 8.709 5.681 1 98.73 39 THR B C 1
ATOM 1461 O O . THR B 1 39 ? -14.481 8.385 6.785 1 98.73 39 THR B O 1
ATOM 1464 N N . VAL B 1 40 ? -13.145 9.659 5.495 1 98.85 40 VAL B N 1
ATOM 1465 C CA . VAL B 1 40 ? -12.643 10.451 6.612 1 98.85 40 VAL B CA 1
ATOM 1466 C C . VAL B 1 40 ? -13.254 11.85 6.571 1 98.85 40 VAL B C 1
ATOM 1468 O O . VAL B 1 40 ? -13.128 12.56 5.571 1 98.85 40 VAL B O 1
ATOM 1471 N N . VAL B 1 41 ? -13.868 12.237 7.657 1 98.88 41 VAL B N 1
ATOM 1472 C CA . VAL B 1 41 ? -14.521 13.539 7.735 1 98.88 41 VAL B CA 1
ATOM 1473 C C . VAL B 1 41 ? -13.698 14.479 8.613 1 98.88 41 VAL B C 1
ATOM 1475 O O . VAL B 1 41 ? -13.404 14.161 9.768 1 98.88 41 VAL B O 1
ATOM 1478 N N . VAL B 1 42 ? -13.327 15.586 8.048 1 98.69 42 VAL B N 1
ATOM 1479 C CA . VAL B 1 42 ? -12.581 16.637 8.732 1 98.69 42 VAL B CA 1
ATOM 1480 C C . VAL B 1 42 ? -13.322 17.966 8.601 1 98.69 42 VAL B C 1
ATOM 1482 O O . VAL B 1 42 ? -13.329 18.577 7.53 1 98.69 42 VAL B O 1
ATOM 1485 N N . GLY B 1 43 ? -13.865 18.434 9.702 1 96.35 43 GLY B N 1
ATOM 1486 C CA . GLY B 1 43 ? -14.74 19.589 9.581 1 96.35 43 GLY B CA 1
ATOM 1487 C C . GLY B 1 43 ? -15.864 19.385 8.583 1 96.35 43 GLY B C 1
ATOM 1488 O O . GLY B 1 43 ? -16.69 18.484 8.746 1 96.35 43 GLY B O 1
ATOM 1489 N N . ASN B 1 44 ? -15.837 20.136 7.508 1 95.86 44 ASN B N 1
ATOM 1490 C CA . ASN B 1 44 ? -16.901 20.069 6.512 1 95.86 44 ASN B CA 1
ATOM 1491 C C . ASN B 1 44 ? -16.427 19.39 5.23 1 95.86 44 ASN B C 1
ATOM 1493 O O . ASN B 1 44 ? -17.097 19.467 4.198 1 95.86 44 ASN B O 1
ATOM 1497 N N . ARG B 1 45 ? -15.312 18.704 5.273 1 98.47 45 ARG B N 1
ATOM 1498 C CA . ARG B 1 45 ? -14.774 18.018 4.103 1 98.47 45 ARG B CA 1
ATOM 1499 C C . ARG B 1 45 ? -14.652 16.519 4.355 1 98.47 45 ARG B C 1
ATOM 1501 O O . ARG B 1 45 ? -14.468 16.089 5.496 1 98.47 45 ARG B O 1
ATOM 1508 N N . SER B 1 46 ? -14.849 15.825 3.307 1 98.72 46 SER B N 1
ATOM 1509 C CA . SER B 1 46 ? -14.691 14.376 3.372 1 98.72 46 SER B CA 1
ATOM 1510 C C . SER B 1 46 ? -13.608 13.894 2.412 1 98.72 46 SER B C 1
ATOM 1512 O O . SER B 1 46 ? -13.444 14.45 1.324 1 98.72 46 SER B O 1
ATOM 1514 N N . PHE B 1 47 ? -12.884 12.868 2.796 1 98.84 47 PHE B N 1
ATOM 1515 C CA . PHE B 1 47 ? -11.821 12.258 2.006 1 98.84 47 PHE B CA 1
ATOM 1516 C C . PHE B 1 47 ? -12.017 10.75 1.908 1 98.84 47 PHE B C 1
ATOM 1518 O O . PHE B 1 47 ? -12.261 10.083 2.916 1 98.84 47 PHE B O 1
ATOM 1525 N N . ARG B 1 48 ? -11.928 10.22 0.7 1 98.77 48 ARG B N 1
ATOM 1526 C CA . ARG B 1 48 ? -11.93 8.777 0.484 1 98.77 48 ARG B CA 1
ATOM 1527 C C . ARG B 1 48 ? -10.51 8.22 0.492 1 98.77 48 ARG B C 1
ATOM 1529 O O . ARG B 1 48 ? -9.587 8.853 -0.024 1 98.77 48 ARG B O 1
ATOM 1536 N N . ALA B 1 49 ? -10.35 7.051 1.128 1 98.82 49 ALA B N 1
ATOM 1537 C CA . ALA B 1 49 ? -9.024 6.446 1.22 1 98.82 49 ALA B CA 1
ATOM 1538 C C . ALA B 1 49 ? -9.122 4.938 1.43 1 98.82 49 ALA B C 1
ATOM 1540 O O . ALA B 1 49 ? -10.218 4.374 1.419 1 98.82 49 ALA B O 1
ATOM 1541 N N . HIS B 1 50 ? -8.038 4.27 1.52 1 98.68 50 HIS B N 1
ATOM 1542 C CA . HIS B 1 50 ? -7.967 2.853 1.858 1 98.68 50 HIS B CA 1
ATOM 1543 C C . HIS B 1 50 ? -7.664 2.655 3.34 1 98.68 50 HIS B C 1
ATOM 1545 O O . HIS B 1 50 ? -6.697 3.217 3.861 1 98.68 50 HIS B O 1
ATOM 1551 N N . CYS B 1 51 ? -8.413 1.822 4.002 1 98.62 51 CYS B N 1
ATOM 1552 C CA . CYS B 1 51 ? -8.162 1.498 5.402 1 98.62 51 CYS B CA 1
ATOM 1553 C C . CYS B 1 51 ? -6.746 0.968 5.594 1 98.62 51 CYS B C 1
ATOM 1555 O O . CYS B 1 51 ? -6.042 1.385 6.515 1 98.62 51 CYS B O 1
ATOM 1557 N N . SER B 1 52 ? -6.332 0.06 4.696 1 98.6 52 SER B N 1
ATOM 1558 C CA . SER B 1 52 ? -5.038 -0.596 4.847 1 98.6 52 SER B CA 1
ATOM 1559 C C . SER B 1 52 ? -3.894 0.408 4.758 1 98.6 52 SER B C 1
ATOM 1561 O O . SER B 1 52 ? -2.921 0.317 5.509 1 98.6 52 SER B O 1
ATOM 1563 N N . VAL B 1 53 ? -3.97 1.414 3.878 1 98.81 53 VAL B N 1
ATOM 1564 C CA . VAL B 1 53 ? -2.928 2.424 3.723 1 98.81 53 VAL B CA 1
ATOM 1565 C C . VAL B 1 53 ? -2.921 3.349 4.937 1 98.81 53 VAL B C 1
ATOM 1567 O O . VAL B 1 53 ? -1.866 3.608 5.522 1 98.81 53 VAL B O 1
ATOM 1570 N N . LEU B 1 54 ? -4.107 3.834 5.354 1 98.7 54 LEU B N 1
ATOM 1571 C CA . LEU B 1 54 ? -4.18 4.714 6.514 1 98.7 54 LEU B CA 1
ATOM 1572 C C . LEU B 1 54 ? -3.649 4.015 7.761 1 98.7 54 LEU B C 1
ATOM 1574 O O . LEU B 1 54 ? -2.906 4.611 8.544 1 98.7 54 LEU B O 1
ATOM 1578 N N . ALA B 1 55 ? -4.024 2.747 7.935 1 98.55 55 ALA B N 1
ATOM 1579 C CA . ALA B 1 55 ? -3.578 1.973 9.091 1 98.55 55 ALA B CA 1
ATOM 1580 C C . ALA B 1 55 ? -2.065 1.782 9.072 1 98.55 55 ALA B C 1
ATOM 1582 O O . ALA B 1 55 ? -1.443 1.601 10.122 1 98.55 55 ALA B O 1
ATOM 1583 N N . SER B 1 56 ? -1.468 1.817 7.923 1 98.24 56 SER B N 1
ATOM 1584 C CA . SER B 1 56 ? -0.027 1.642 7.777 1 98.24 56 SER B CA 1
ATOM 1585 C C . SER B 1 56 ? 0.727 2.903 8.188 1 98.24 56 SER B C 1
ATOM 1587 O O . SER B 1 56 ? 1.902 2.838 8.554 1 98.24 56 SER B O 1
ATOM 1589 N N . CYS B 1 57 ? 0.075 4.028 8.214 1 97.29 57 CYS B N 1
ATOM 1590 C CA . CYS B 1 57 ? 0.781 5.297 8.347 1 97.29 57 CYS B CA 1
ATOM 1591 C C . CYS B 1 57 ? 0.44 5.975 9.669 1 97.29 57 CYS B C 1
ATOM 1593 O O . CYS B 1 57 ? 1.153 6.877 10.112 1 97.29 57 CYS B O 1
ATOM 1595 N N . SER B 1 58 ? -0.625 5.589 10.273 1 97.78 58 SER B N 1
AT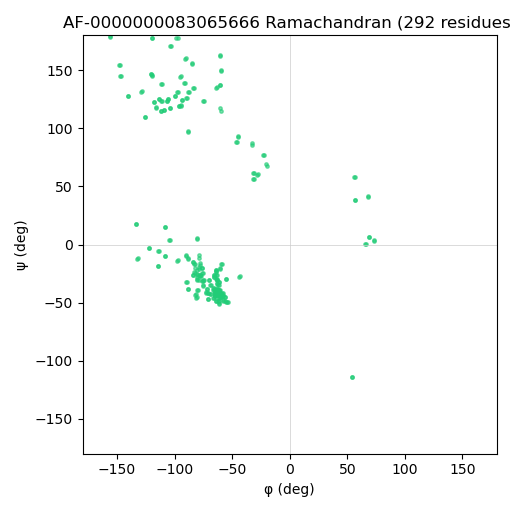OM 1596 C CA . SER B 1 58 ? -1.182 6.3 11.419 1 97.78 58 SER B CA 1
ATOM 1597 C C . SER B 1 58 ? -1.701 5.327 12.474 1 97.78 58 SER B C 1
ATOM 1599 O O . SER B 1 58 ? -2.553 4.486 12.183 1 97.78 58 SER B O 1
ATOM 1601 N N . GLU B 1 59 ? -1.28 5.478 13.7 1 97.7 59 GLU B N 1
ATOM 1602 C CA . GLU B 1 59 ? -1.761 4.65 14.802 1 97.7 59 GLU B CA 1
ATOM 1603 C C . GLU B 1 59 ? -3.239 4.906 15.081 1 97.7 59 GLU B C 1
ATOM 1605 O O . GLU B 1 59 ? -3.98 3.984 15.427 1 97.7 59 GLU B O 1
ATOM 1610 N N . TYR B 1 60 ? -3.624 6.14 14.999 1 97.97 60 TYR B N 1
ATOM 1611 C CA . TYR B 1 60 ? -5.025 6.51 15.168 1 97.97 60 TYR B CA 1
ATOM 1612 C C . TYR B 1 60 ? -5.912 5.747 14.192 1 97.97 60 TYR B C 1
ATOM 1614 O O . TYR B 1 60 ? -6.875 5.094 14.599 1 97.97 60 TYR B O 1
ATOM 1622 N N . PHE B 1 61 ? -5.561 5.731 12.954 1 98.2 61 PHE B N 1
ATOM 1623 C CA . PHE B 1 61 ? -6.357 5.049 11.942 1 98.2 61 PHE B CA 1
ATOM 1624 C C . PHE B 1 61 ? -6.242 3.537 12.09 1 98.2 61 PHE B C 1
ATOM 1626 O O . PHE B 1 61 ? -7.215 2.81 11.875 1 98.2 61 PHE B O 1
ATOM 1633 N N . HIS B 1 62 ? -5.045 3.08 12.422 1 97.92 62 HIS B N 1
ATOM 1634 C CA . HIS B 1 62 ? -4.902 1.649 12.663 1 97.92 62 HIS B CA 1
ATOM 1635 C C . HIS B 1 62 ? -5.903 1.162 13.706 1 97.92 62 HIS B C 1
ATOM 1637 O O . HIS B 1 62 ? -6.629 0.194 13.471 1 97.92 62 HIS B O 1
ATOM 1643 N N . SER B 1 63 ? -5.967 1.815 14.779 1 97.59 63 SER B N 1
ATOM 1644 C CA . SER B 1 63 ? -6.879 1.448 15.858 1 97.59 63 SER B CA 1
ATOM 1645 C C . SER B 1 63 ? -8.334 1.58 15.421 1 97.59 63 SER B C 1
ATOM 1647 O O . SER B 1 63 ? -9.148 0.69 15.678 1 97.59 63 SER B O 1
ATOM 1649 N N . LYS B 1 64 ? -8.68 2.623 14.717 1 97.24 64 LYS B N 1
ATOM 1650 C CA . LYS B 1 64 ? -10.062 2.908 14.343 1 97.24 64 LYS B CA 1
ATOM 1651 C C . LYS B 1 64 ? -10.579 1.889 13.332 1 97.24 64 LYS B C 1
ATOM 1653 O O . LYS B 1 64 ? -11.678 1.352 13.49 1 97.24 64 LYS B O 1
ATOM 1658 N N . VAL B 1 65 ? -9.771 1.562 12.371 1 96.69 65 VAL B N 1
ATOM 1659 C CA . VAL B 1 65 ? -10.272 0.741 11.274 1 96.69 65 VAL B CA 1
ATOM 1660 C C . VAL B 1 65 ? -10.222 -0.734 11.667 1 96.69 65 VAL B C 1
ATOM 1662 O O . VAL B 1 65 ? -10.971 -1.552 11.129 1 96.69 65 VAL B O 1
ATOM 1665 N N . THR B 1 66 ? -9.349 -1.09 12.538 1 95.67 66 THR B N 1
ATOM 1666 C CA . THR B 1 66 ? -9.281 -2.488 12.947 1 95.67 66 THR B CA 1
ATOM 1667 C C . THR B 1 66 ? -10.321 -2.788 14.023 1 95.67 66 THR B C 1
ATOM 1669 O O . THR B 1 66 ? -10.633 -3.952 14.284 1 95.67 66 THR B O 1
ATOM 1672 N N . SER B 1 67 ? -10.841 -1.824 14.64 1 91.55 67 SER B N 1
ATOM 1673 C CA . SER B 1 67 ? -11.864 -1.991 15.668 1 91.55 67 SER B CA 1
ATOM 1674 C C . SER B 1 67 ? -13.262 -2.001 15.06 1 91.55 67 SER B C 1
ATOM 1676 O O . SER B 1 67 ? -14.227 -2.397 15.717 1 91.55 67 SER B O 1
ATOM 1678 N N . PHE B 1 68 ? -13.396 -1.635 13.85 1 84.59 68 PHE B N 1
ATOM 1679 C CA . PHE B 1 68 ? -14.688 -1.546 13.18 1 84.59 68 PHE B CA 1
ATOM 1680 C C . PHE B 1 68 ? -15.122 -2.91 12.657 1 84.59 68 PHE B C 1
ATOM 1682 O O . PHE B 1 68 ? -14.315 -3.648 12.087 1 84.59 68 PHE B O 1
ATOM 1689 N N . THR B 1 69 ? -16.319 -3.26 12.869 1 77.31 69 THR B N 1
ATOM 1690 C CA . THR B 1 69 ? -16.841 -4.549 12.428 1 77.31 69 THR B CA 1
ATOM 1691 C C . THR B 1 69 ? -17.58 -4.408 11.101 1 77.31 69 THR B C 1
ATOM 1693 O O . THR B 1 69 ? -17.654 -5.36 10.321 1 77.31 69 THR B O 1
ATOM 1696 N N . GLY B 1 70 ? -17.906 -3.143 10.663 1 81.72 70 GLY B N 1
ATOM 1697 C CA . GLY B 1 70 ? -18.665 -2.951 9.437 1 81.72 70 GLY B CA 1
ATOM 1698 C C . GLY B 1 70 ? -17.792 -2.616 8.242 1 81.72 70 GLY B C 1
ATOM 1699 O O . GLY B 1 70 ? -16.565 -2.709 8.317 1 81.72 70 GLY B O 1
ATOM 1700 N N . GLN B 1 71 ? -18.564 -2.498 7.126 1 87.66 71 GLN B N 1
ATOM 1701 C CA . GLN B 1 71 ? -17.883 -2.127 5.89 1 87.66 71 GLN B CA 1
ATOM 1702 C C . GLN B 1 71 ? -17.942 -0.62 5.66 1 87.66 71 GLN B C 1
ATOM 1704 O O . GLN B 1 71 ? -18.901 0.039 6.067 1 87.66 71 GLN B O 1
ATOM 1709 N N . ASN B 1 72 ? -16.853 -0.103 5.091 1 92.76 72 ASN B N 1
ATOM 1710 C CA . ASN B 1 72 ? -16.764 1.282 4.642 1 92.76 72 ASN B CA 1
ATOM 1711 C C . ASN B 1 72 ? -17.063 2.259 5.776 1 92.76 72 ASN B C 1
ATOM 1713 O O . ASN B 1 72 ? -17.984 3.071 5.674 1 92.76 72 ASN B O 1
ATOM 1717 N N . PRO B 1 73 ? -16.319 2.193 6.823 1 96.29 73 PRO B N 1
ATOM 1718 C CA . PRO B 1 73 ? -16.552 3.105 7.945 1 96.29 73 PRO B CA 1
ATOM 1719 C C . PRO B 1 73 ? -16.412 4.573 7.552 1 96.29 73 PRO B C 1
ATOM 1721 O O . PRO B 1 73 ? -15.646 4.902 6.642 1 96.29 73 PRO B O 1
ATOM 1724 N N . ILE B 1 74 ? -17.216 5.37 8.29 1 97.67 74 ILE B N 1
ATOM 1725 C CA . ILE B 1 74 ? -17.055 6.819 8.264 1 97.67 74 ILE B CA 1
ATOM 1726 C C . ILE B 1 74 ? -16.358 7.284 9.54 1 97.67 74 ILE B C 1
ATOM 1728 O O . ILE B 1 74 ? -16.871 7.086 10.644 1 97.67 74 ILE B O 1
ATOM 1732 N N . ILE B 1 75 ? -15.199 7.871 9.44 1 98.34 75 ILE B N 1
ATOM 1733 C CA . ILE B 1 75 ? -14.41 8.312 10.585 1 98.34 75 ILE B CA 1
ATOM 1734 C C . ILE B 1 75 ? -14.403 9.837 10.651 1 98.34 75 ILE B C 1
ATOM 1736 O O . ILE B 1 75 ? -13.879 10.501 9.754 1 98.34 75 ILE B O 1
ATOM 1740 N N . THR B 1 76 ? -14.965 10.36 11.688 1 98.55 76 THR B N 1
ATOM 1741 C CA . THR B 1 76 ? -14.92 11.796 11.938 1 98.55 76 THR B CA 1
ATOM 1742 C C . THR B 1 76 ? -13.747 12.151 12.847 1 98.55 76 THR B C 1
ATOM 1744 O O . THR B 1 76 ? -13.627 11.618 13.952 1 98.55 76 THR B O 1
ATOM 1747 N N . LEU B 1 77 ? -12.908 13.031 12.394 1 98.75 77 LEU B N 1
ATOM 1748 C CA . LEU B 1 77 ? -11.706 13.35 13.157 1 98.75 77 LEU B CA 1
ATOM 1749 C C . LEU B 1 77 ? -12 14.405 14.219 1 98.75 77 LEU B C 1
ATOM 1751 O O . LEU B 1 77 ? -12.95 15.179 14.084 1 98.75 77 LEU B O 1
ATOM 1755 N N . PRO B 1 78 ? -11.167 14.398 15.246 1 98.04 78 PRO B N 1
ATOM 1756 C CA . PRO B 1 78 ? -11.337 15.405 16.296 1 98.04 78 PRO B CA 1
ATOM 1757 C C . PRO B 1 78 ? -11.184 16.833 15.775 1 98.04 78 PRO B C 1
ATOM 1759 O O . PRO B 1 78 ? -10.583 17.047 14.72 1 98.04 78 PRO B O 1
ATOM 1762 N N . GLU B 1 79 ? -11.644 17.779 16.521 1 97.45 79 GLU B N 1
ATOM 1763 C CA . GLU B 1 79 ? -11.66 19.183 16.122 1 97.45 79 GLU B CA 1
ATOM 1764 C C . GLU B 1 79 ? -10.243 19.732 15.977 1 97.45 79 GLU B C 1
ATOM 1766 O O . GLU B 1 79 ? -10.009 20.664 15.206 1 97.45 79 GLU B O 1
ATOM 1771 N N . GLU B 1 80 ? -9.295 19.114 16.727 1 97.13 80 GLU B N 1
ATOM 1772 C CA . GLU B 1 80 ? -7.898 19.535 16.688 1 97.13 80 GLU B CA 1
ATOM 1773 C C . GLU B 1 80 ? -7.297 19.324 15.301 1 97.13 80 GLU B C 1
ATOM 1775 O O . GLU B 1 80 ? -6.285 19.939 14.957 1 97.13 80 GLU B O 1
ATOM 1780 N N . VAL B 1 81 ? -7.898 18.443 14.556 1 98.26 81 VAL B N 1
ATOM 1781 C CA . VAL B 1 81 ? -7.41 18.153 13.212 1 98.26 81 VAL B CA 1
ATOM 1782 C C . VAL B 1 81 ? -8.192 18.976 12.19 1 98.26 81 VAL B C 1
ATOM 1784 O O . VAL B 1 81 ? -9.413 18.844 12.081 1 98.26 81 VAL B O 1
ATOM 1787 N N . THR B 1 82 ? -7.491 19.826 11.465 1 97.8 82 THR B N 1
ATOM 1788 C CA . THR B 1 82 ? -8.126 20.67 10.459 1 97.8 82 THR B CA 1
ATOM 1789 C C . THR B 1 82 ? -7.862 20.132 9.056 1 97.8 82 THR B C 1
ATOM 1791 O O . THR B 1 82 ? -7.002 19.269 8.868 1 97.8 82 THR B O 1
ATOM 1794 N N . VAL B 1 83 ? -8.511 20.682 8.085 1 98.26 83 VAL B N 1
ATOM 1795 C CA . VAL B 1 83 ? -8.303 20.3 6.692 1 98.26 83 VAL B CA 1
ATOM 1796 C C . VAL B 1 83 ? -6.892 20.686 6.255 1 98.26 83 VAL B C 1
ATOM 1798 O O . VAL B 1 83 ? -6.212 19.913 5.575 1 98.26 83 VAL B O 1
ATOM 1801 N N . GLU B 1 84 ? -6.411 21.807 6.708 1 96.72 84 GLU B N 1
ATOM 1802 C CA . GLU B 1 84 ? -5.092 22.329 6.366 1 96.72 84 GLU B CA 1
ATOM 1803 C C . GLU B 1 84 ? -3.985 21.428 6.906 1 96.72 84 GLU B C 1
ATOM 1805 O O . GLU B 1 84 ? -2.894 21.366 6.335 1 96.72 84 GLU B O 1
ATOM 1810 N N . GLY B 1 85 ? -4.264 20.755 7.966 1 96.72 85 GLY B N 1
ATOM 1811 C CA . GLY B 1 85 ? -3.31 19.832 8.56 1 96.72 85 GLY B CA 1
ATOM 1812 C C . GLY B 1 85 ? -3.401 18.43 7.988 1 96.72 85 GLY B C 1
ATOM 1813 O O . GLY B 1 85 ? -2.378 17.798 7.714 1 96.72 85 GLY B O 1
ATOM 1814 N N . PHE B 1 86 ? -4.598 18.003 7.719 1 98.36 86 PHE B N 1
ATOM 1815 C CA . PHE B 1 86 ? -4.844 16.603 7.395 1 98.36 86 PHE B CA 1
ATOM 1816 C C . PHE B 1 86 ? -4.54 16.325 5.927 1 98.36 86 PHE B C 1
ATOM 1818 O O . PHE B 1 86 ? -3.959 15.291 5.593 1 98.36 86 PHE B O 1
ATOM 1825 N N . GLU B 1 87 ? -4.97 17.21 5.072 1 98.23 87 GLU B N 1
ATOM 1826 C CA . GLU B 1 87 ? -4.874 16.937 3.642 1 98.23 87 GLU B CA 1
ATOM 1827 C C . GLU B 1 87 ? -3.428 16.689 3.223 1 98.23 87 GLU B C 1
ATOM 1829 O O . GLU B 1 87 ? -3.137 15.721 2.518 1 98.23 87 GLU B O 1
ATOM 1834 N N . PRO B 1 88 ? -2.407 17.519 3.692 1 96.99 88 PRO B N 1
ATOM 1835 C CA . PRO B 1 88 ? -1.012 17.217 3.364 1 96.99 88 PRO B CA 1
ATOM 1836 C C . PRO B 1 88 ? -0.547 15.881 3.938 1 96.99 88 PRO B C 1
ATOM 1838 O O . PRO B 1 88 ? 0.295 15.207 3.339 1 96.99 88 PRO B O 1
ATOM 1841 N N . LEU B 1 89 ? -1.098 15.465 5.071 1 97.41 89 LEU B N 1
ATOM 1842 C CA . LEU B 1 89 ? -0.741 14.186 5.675 1 97.41 89 LEU B CA 1
ATOM 1843 C C . LEU B 1 89 ? -1.285 13.025 4.849 1 97.41 89 LEU B C 1
ATOM 1845 O O . LEU B 1 89 ? -0.594 12.023 4.65 1 97.41 89 LEU B O 1
ATOM 1849 N N . LEU B 1 90 ? -2.506 13.205 4.411 1 98.68 90 LEU B N 1
ATOM 1850 C CA . LEU B 1 90 ? -3.089 12.2 3.529 1 98.68 90 LEU B CA 1
ATOM 1851 C C . LEU B 1 90 ? -2.267 12.055 2.253 1 98.68 90 LEU B C 1
ATOM 1853 O O . LEU B 1 90 ? -2.002 10.937 1.804 1 98.68 90 LEU B O 1
ATOM 1857 N N . GLN B 1 91 ? -1.893 13.165 1.699 1 98.13 91 GLN B N 1
ATOM 1858 C CA . GLN B 1 91 ? -1.042 13.133 0.514 1 98.13 91 GLN B CA 1
ATOM 1859 C C . GLN B 1 91 ? 0.278 12.424 0.804 1 98.13 91 GLN B C 1
ATOM 1861 O O . GLN B 1 91 ? 0.737 11.605 0.005 1 98.13 91 GLN B O 1
ATOM 1866 N N . PHE B 1 92 ? 0.838 12.696 1.908 1 96.88 92 PHE B N 1
ATOM 1867 C CA . PHE B 1 92 ? 2.094 12.067 2.299 1 96.88 92 PHE B CA 1
ATOM 1868 C C . PHE B 1 92 ? 1.945 10.552 2.361 1 96.88 92 PHE B C 1
ATOM 1870 O O . PHE B 1 92 ? 2.812 9.817 1.882 1 96.88 92 PHE B O 1
ATOM 1877 N N . ALA B 1 93 ? 0.864 10.145 2.914 1 98.2 93 ALA B N 1
ATOM 1878 C CA . ALA B 1 93 ? 0.609 8.714 3.064 1 98.2 93 ALA B CA 1
ATOM 1879 C C . ALA B 1 93 ? 0.701 7.998 1.719 1 98.2 93 ALA B C 1
ATOM 1881 O O . ALA B 1 93 ? 1.157 6.854 1.648 1 98.2 93 ALA B O 1
ATOM 1882 N N . TYR B 1 94 ? 0.384 8.725 0.671 1 98.65 94 TYR B N 1
ATOM 1883 C CA . TYR B 1 94 ? 0.273 8.066 -0.626 1 98.65 94 TYR B CA 1
ATOM 1884 C C . TYR B 1 94 ? 1.431 8.455 -1.536 1 98.65 94 TYR B C 1
ATOM 1886 O O . TYR B 1 94 ? 1.647 7.831 -2.578 1 98.65 94 TYR B O 1
ATOM 1894 N N . THR B 1 95 ? 2.26 9.46 -1.159 1 98.2 95 THR B N 1
ATOM 1895 C CA . THR B 1 95 ? 3.208 9.974 -2.141 1 98.2 95 THR B CA 1
ATOM 1896 C C . THR B 1 95 ? 4.607 10.078 -1.539 1 98.2 95 THR B C 1
ATOM 1898 O O . THR B 1 95 ? 5.583 10.296 -2.259 1 98.2 95 THR B O 1
ATOM 1901 N N . SER B 1 96 ? 4.737 9.955 -0.31 1 96.25 96 SER B N 1
ATOM 1902 C CA . SER B 1 96 ? 5.995 10.123 0.411 1 96.25 96 SER B CA 1
ATOM 1903 C C . SER B 1 96 ? 6.397 11.592 0.488 1 96.25 96 SER B C 1
ATOM 1905 O O . SER B 1 96 ? 7.477 11.92 0.981 1 96.25 96 SER B O 1
ATOM 1907 N N . LYS B 1 97 ? 5.55 12.445 -0.014 1 95.41 97 LYS B N 1
ATOM 1908 C CA . LYS B 1 97 ? 5.857 13.872 -0.064 1 95.41 97 LYS B CA 1
ATOM 1909 C C . LYS B 1 97 ? 4.922 14.668 0.842 1 95.41 97 LYS B C 1
ATOM 1911 O O . LYS B 1 97 ? 3.7 14.529 0.757 1 95.41 97 LYS B O 1
ATOM 1916 N N . LEU B 1 98 ? 5.48 15.395 1.698 1 94.49 98 LEU B N 1
ATOM 1917 C CA . LEU B 1 98 ? 4.744 16.289 2.586 1 94.49 98 LEU B CA 1
ATOM 1918 C C . LEU B 1 98 ? 5.025 17.748 2.243 1 94.49 98 LEU B C 1
ATOM 1920 O O . LEU B 1 98 ? 6.155 18.219 2.391 1 94.49 98 LEU B O 1
ATOM 1924 N N . LEU B 1 99 ? 4.027 18.42 1.811 1 91.86 99 LEU B N 1
ATOM 1925 C CA . LEU B 1 99 ? 4.138 19.822 1.422 1 91.86 99 LEU B CA 1
ATOM 1926 C C . LEU B 1 99 ? 3.644 20.736 2.538 1 91.86 99 LEU B C 1
ATOM 1928 O O . LEU B 1 99 ? 2.563 20.52 3.09 1 91.86 99 LEU B O 1
ATOM 1932 N N . PHE B 1 100 ? 4.433 21.667 2.909 1 87.98 100 PHE B N 1
ATOM 1933 C CA . PHE B 1 100 ? 3.931 22.618 3.895 1 87.98 100 PHE B CA 1
ATOM 1934 C C . PHE B 1 100 ? 4.54 23.997 3.675 1 87.98 100 PHE B C 1
ATOM 1936 O O . PHE B 1 100 ? 5.524 24.139 2.947 1 87.98 100 PHE B O 1
ATOM 1943 N N . THR B 1 101 ? 3.873 24.996 4.078 1 89.74 101 THR B N 1
ATOM 1944 C CA . THR B 1 101 ? 4.219 26.413 4.059 1 89.74 101 THR B CA 1
ATOM 1945 C C . THR B 1 101 ? 4.235 26.984 5.474 1 89.74 101 THR B C 1
ATOM 1947 O O . THR B 1 101 ? 3.949 26.273 6.44 1 89.74 101 THR B O 1
ATOM 1950 N N . LYS B 1 102 ? 4.584 28.22 5.516 1 88.14 102 LYS B N 1
ATOM 1951 C CA . LYS B 1 102 ? 4.525 28.909 6.802 1 88.14 102 LYS B CA 1
ATOM 1952 C C . LYS B 1 102 ? 3.099 28.939 7.344 1 88.14 102 LYS B C 1
ATOM 1954 O O . LYS B 1 102 ? 2.889 28.86 8.556 1 88.14 102 LYS B O 1
ATOM 1959 N N . GLU B 1 103 ? 2.195 28.999 6.514 1 91.65 103 GLU B N 1
ATOM 1960 C CA . GLU B 1 103 ? 0.797 29.173 6.897 1 91.65 103 GLU B CA 1
ATOM 1961 C C . GLU B 1 103 ? 0.209 27.877 7.446 1 91.65 103 GLU B C 1
ATOM 1963 O O . GLU B 1 103 ? -0.68 27.905 8.299 1 91.65 103 GLU B O 1
ATOM 1968 N N . ASN B 1 104 ? 0.787 26.7 7.051 1 93.2 104 ASN B N 1
ATOM 1969 C CA . ASN B 1 104 ? 0.087 25.476 7.425 1 93.2 104 ASN B CA 1
ATOM 1970 C C . ASN B 1 104 ? 0.976 24.553 8.254 1 93.2 104 ASN B C 1
ATOM 1972 O O . ASN B 1 104 ? 0.515 23.526 8.756 1 93.2 104 ASN B O 1
ATOM 1976 N N . ILE B 1 105 ? 2.197 24.917 8.461 1 92.71 105 ILE B N 1
ATOM 1977 C CA . ILE B 1 105 ? 3.149 23.993 9.067 1 92.71 105 ILE B CA 1
ATOM 1978 C C . ILE B 1 105 ? 2.678 23.613 10.47 1 92.71 105 ILE B C 1
ATOM 1980 O O . ILE B 1 105 ? 2.813 22.46 10.885 1 92.71 105 ILE B O 1
ATOM 1984 N N . HIS B 1 106 ? 2.073 24.463 11.201 1 92.35 106 HIS B N 1
ATOM 1985 C CA . HIS B 1 106 ? 1.621 24.168 12.556 1 92.35 106 HIS B CA 1
ATOM 1986 C C . HIS B 1 106 ? 0.416 23.234 12.543 1 92.35 106 HIS B C 1
ATOM 1988 O O . HIS B 1 106 ? 0.328 22.317 13.363 1 92.35 106 HIS B O 1
ATOM 1994 N N . ALA B 1 107 ? -0.469 23.509 11.621 1 94.82 107 ALA B N 1
ATOM 1995 C CA . ALA B 1 107 ? -1.638 22.644 11.48 1 94.82 107 ALA B CA 1
ATOM 1996 C C . ALA B 1 107 ? -1.227 21.226 11.094 1 94.82 107 ALA B C 1
ATOM 1998 O O . ALA B 1 107 ? -1.77 20.251 11.62 1 94.82 107 ALA B O 1
ATOM 1999 N N . VAL B 1 108 ? -0.238 21.091 10.239 1 95.86 108 VAL B N 1
ATOM 2000 C CA . VAL B 1 108 ? 0.264 19.791 9.806 1 95.86 108 VAL B CA 1
ATOM 2001 C C . VAL B 1 108 ? 0.91 19.068 10.985 1 95.86 108 VAL B C 1
ATOM 2003 O O . VAL B 1 108 ? 0.615 17.898 11.241 1 95.86 108 VAL B O 1
ATOM 2006 N N . HIS B 1 109 ? 1.706 19.817 11.669 1 93.99 109 HIS B N 1
ATOM 2007 C CA . HIS B 1 109 ? 2.409 19.233 12.806 1 93.99 109 HIS B CA 1
ATOM 2008 C C . HIS B 1 109 ? 1.429 18.736 13.863 1 93.99 109 HIS B C 1
ATOM 2010 O O . HIS B 1 109 ? 1.533 17.598 14.325 1 93.99 109 HIS B O 1
ATOM 2016 N N . SER B 1 110 ? 0.505 19.563 14.264 1 94.2 110 SER B N 1
ATOM 2017 C CA . SER B 1 110 ? -0.46 19.206 15.298 1 94.2 110 SER B CA 1
ATOM 2018 C C . SER B 1 110 ? -1.331 18.034 14.861 1 94.2 110 SER B C 1
ATOM 2020 O O . SER B 1 110 ? -1.583 17.115 15.644 1 94.2 110 SER B O 1
ATOM 2022 N N . SER B 1 111 ? -1.752 18.01 13.649 1 96.58 111 SER B N 1
ATOM 2023 C CA . SER B 1 111 ? -2.562 16.916 13.126 1 96.58 111 SER B CA 1
ATOM 2024 C C . SER B 1 111 ? -1.777 15.608 13.102 1 96.58 111 SER B C 1
ATOM 2026 O O . SER B 1 111 ? -2.308 14.553 13.453 1 96.58 111 SER B O 1
ATOM 2028 N N . ALA B 1 112 ? -0.56 15.704 12.661 1 96.22 112 ALA B N 1
ATOM 2029 C CA . ALA B 1 112 ? 0.295 14.52 12.635 1 96.22 112 ALA B CA 1
ATOM 2030 C C . ALA B 1 112 ? 0.441 13.918 14.029 1 96.22 112 ALA B C 1
ATOM 2032 O O . ALA B 1 112 ? 0.429 12.695 14.188 1 96.22 112 ALA B O 1
ATOM 2033 N N . GLU B 1 113 ? 0.607 14.806 14.947 1 94.26 113 GLU B N 1
ATOM 2034 C CA . GLU B 1 113 ? 0.746 14.365 16.332 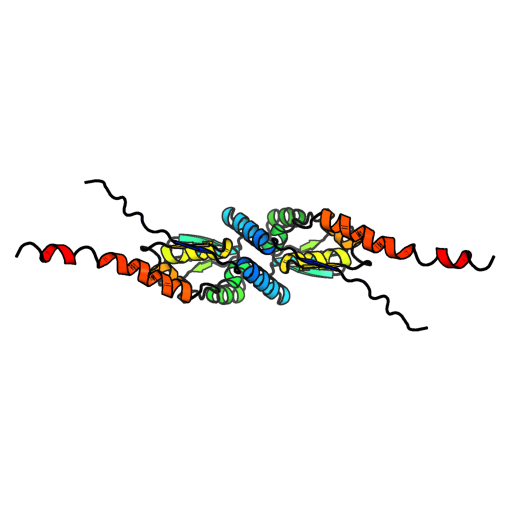1 94.26 113 GLU B CA 1
ATOM 2035 C C . GLU B 1 113 ? -0.529 13.687 16.826 1 94.26 113 GLU B C 1
ATOM 2037 O O . GLU B 1 113 ? -0.477 12.593 17.392 1 94.26 113 GLU B O 1
ATOM 2042 N N . VAL B 1 114 ? -1.625 14.275 16.628 1 96.89 114 VAL B N 1
ATOM 2043 C CA . VAL B 1 114 ? -2.913 13.754 17.075 1 96.89 114 VAL B CA 1
ATOM 2044 C C . VAL B 1 114 ? -3.183 12.404 16.414 1 96.89 114 VAL B C 1
ATOM 2046 O O . VAL B 1 114 ? -3.663 11.473 17.064 1 96.89 114 VAL B O 1
ATOM 2049 N N . LEU B 1 115 ? -2.844 12.261 15.184 1 97.85 115 LEU B N 1
ATOM 2050 C CA . LEU B 1 115 ? -3.176 11.069 14.411 1 97.85 115 LEU B CA 1
ATOM 2051 C C . LEU B 1 115 ? -2.073 10.023 14.524 1 97.85 115 LEU B C 1
ATOM 2053 O O . LEU B 1 115 ? -2.215 8.907 14.019 1 97.85 115 LEU B O 1
ATOM 2057 N N . GLY B 1 116 ? -0.948 10.377 15.097 1 96.12 116 GLY B N 1
ATOM 2058 C CA . GLY B 1 116 ? 0.141 9.435 15.305 1 96.12 116 GLY B CA 1
ATOM 2059 C C . GLY B 1 116 ? 0.796 8.986 14.013 1 96.12 116 GLY B C 1
ATOM 2060 O O . GLY B 1 116 ? 1.014 7.791 13.804 1 96.12 116 GLY B O 1
ATOM 2061 N N . PHE B 1 117 ? 0.988 9.922 13.12 1 95.06 117 PHE B N 1
ATOM 2062 C CA . PHE B 1 117 ? 1.659 9.578 11.871 1 95.06 117 PHE B CA 1
ATOM 2063 C C . PHE B 1 117 ? 3.091 9.128 12.133 1 95.06 117 PHE B C 1
ATOM 2065 O O . PHE B 1 117 ? 3.828 9.782 12.873 1 95.06 117 PHE B O 1
ATOM 2072 N N . GLN B 1 118 ? 3.335 8.063 11.441 1 84.85 118 GLN B N 1
ATOM 2073 C CA . GLN B 1 118 ? 4.663 7.471 11.562 1 84.85 118 GLN B CA 1
ATOM 2074 C C . GLN B 1 118 ? 5.62 8.049 10.523 1 84.85 118 GLN B C 1
ATOM 2076 O O . GLN B 1 118 ? 5.185 8.619 9.52 1 84.85 118 GLN B O 1
ATOM 2081 N N . ASP B 1 119 ? 6.846 7.94 10.704 1 72.32 119 ASP B N 1
ATOM 2082 C CA . ASP B 1 119 ? 7.921 8.287 9.78 1 72.32 119 ASP B CA 1
ATOM 2083 C C . ASP B 1 119 ? 7.955 9.791 9.517 1 72.32 119 ASP B C 1
ATOM 2085 O O . ASP B 1 119 ? 8.548 10.241 8.535 1 72.32 119 ASP B O 1
ATOM 2089 N N . LEU B 1 120 ? 7.07 10.531 10.119 1 82.58 120 LEU B N 1
ATOM 2090 C CA . LEU B 1 120 ? 7.25 11.979 10.088 1 82.58 120 LEU B CA 1
ATOM 2091 C C . LEU B 1 120 ? 8.106 12.446 11.26 1 82.58 120 LEU B C 1
ATOM 2093 O O . LEU B 1 120 ? 7.822 12.113 12.413 1 82.58 120 LEU B O 1
ATOM 2097 N N . GLU B 1 121 ? 9.315 12.566 10.873 1 67.62 121 GLU B N 1
ATOM 2098 C CA . GLU B 1 121 ? 10.318 12.837 11.898 1 67.62 121 GLU B CA 1
ATOM 2099 C C . GLU B 1 121 ? 10.021 14.143 12.63 1 67.62 121 GLU B C 1
ATOM 2101 O O . GLU B 1 121 ? 9.879 15.194 12.002 1 67.62 121 GLU B O 1
ATOM 2106 N N . SER B 1 122 ? 9.756 13.937 13.825 1 70.7 122 SER B N 1
ATOM 2107 C CA . SER B 1 122 ? 9.677 15.109 14.691 1 70.7 122 SER B CA 1
ATOM 2108 C C . SER B 1 122 ? 10.811 16.086 14.403 1 70.7 122 SER B C 1
ATOM 2110 O O . SER B 1 122 ? 10.615 17.303 14.442 1 70.7 122 SER B O 1
ATOM 2112 N N . ALA B 1 123 ? 11.816 15.479 13.943 1 68.83 123 ALA B N 1
ATOM 2113 C CA . ALA B 1 123 ? 13.009 16.276 13.67 1 68.83 123 ALA B CA 1
ATOM 2114 C C . ALA B 1 123 ? 12.781 17.219 12.492 1 68.83 123 ALA B C 1
ATOM 2116 O O . ALA B 1 123 ? 13.267 18.352 12.494 1 68.83 123 ALA B O 1
ATOM 2117 N N . CYS B 1 124 ? 12 16.67 11.597 1 78.2 124 CYS B N 1
ATOM 2118 C CA . CYS B 1 124 ? 11.709 17.514 10.443 1 78.2 124 CYS B CA 1
ATOM 2119 C C . CYS B 1 124 ? 10.944 18.764 10.861 1 78.2 124 CYS B C 1
ATOM 2121 O O . CYS B 1 124 ? 11.325 19.879 10.501 1 78.2 124 CYS B O 1
ATOM 2123 N N . PHE B 1 125 ? 10.028 18.564 11.754 1 82.72 125 PHE B N 1
ATOM 2124 C CA . PHE B 1 125 ? 9.22 19.701 12.18 1 82.72 125 PHE B CA 1
ATOM 2125 C C . PHE B 1 125 ? 10.016 20.615 13.104 1 82.72 125 PHE B C 1
ATOM 2127 O O . PHE B 1 125 ? 9.905 21.84 13.021 1 82.72 125 PHE B O 1
ATOM 2134 N N . ASP B 1 126 ? 10.823 20.002 13.871 1 79.28 126 ASP B N 1
ATOM 2135 C CA . ASP B 1 126 ? 11.659 20.775 14.784 1 79.28 126 ASP B CA 1
ATOM 2136 C C . ASP B 1 126 ? 12.616 21.684 14.017 1 79.28 126 ASP B C 1
ATOM 2138 O O . ASP B 1 126 ? 12.924 22.79 14.465 1 79.28 126 ASP B O 1
ATOM 2142 N N . PHE B 1 127 ? 12.995 21.241 13.002 1 78.7 127 PHE B N 1
ATOM 2143 C CA . PHE B 1 127 ? 13.947 21.988 12.189 1 78.7 127 PHE B CA 1
ATOM 2144 C C . PHE B 1 127 ? 13.241 23.08 11.394 1 78.7 127 PHE B C 1
ATOM 2146 O O . PHE B 1 127 ? 13.726 24.211 11.316 1 78.7 127 PHE B O 1
ATOM 2153 N N . LEU B 1 128 ? 12.103 22.836 10.88 1 77.92 128 LEU B N 1
ATOM 2154 C CA . LEU B 1 128 ? 11.493 23.711 9.884 1 77.92 128 LEU B CA 1
ATOM 2155 C C . LEU B 1 128 ? 10.645 24.787 10.552 1 77.92 128 LEU B C 1
ATOM 2157 O O . LEU B 1 128 ? 10.601 25.928 10.086 1 77.92 128 LEU B O 1
ATOM 2161 N N . ILE B 1 129 ? 10.092 24.46 11.603 1 81.6 129 ILE B N 1
ATOM 2162 C CA . ILE B 1 129 ? 9.162 25.387 12.239 1 81.6 129 ILE B CA 1
ATOM 2163 C C . ILE B 1 129 ? 9.901 26.658 12.65 1 81.6 129 ILE B C 1
ATOM 2165 O O . ILE B 1 129 ? 9.446 27.768 12.364 1 81.6 129 ILE B O 1
ATOM 2169 N N . PRO B 1 130 ? 11.059 26.568 13.215 1 79.43 130 PRO B N 1
ATOM 2170 C CA . PRO B 1 130 ? 11.793 27.79 13.552 1 79.43 130 PRO B CA 1
ATOM 2171 C C . PRO B 1 130 ? 12.169 28.612 12.321 1 79.43 130 PRO B C 1
ATOM 2173 O O . PRO B 1 130 ? 12.236 29.841 12.391 1 79.43 130 PRO B O 1
ATOM 2176 N N . LYS B 1 131 ? 12.369 28.05 11.228 1 76.84 131 LYS B N 1
ATOM 2177 C CA . LYS B 1 131 ? 12.76 28.747 10.006 1 76.84 131 LYS B CA 1
ATOM 2178 C C . LYS B 1 131 ? 11.609 29.586 9.459 1 76.84 131 LYS B C 1
ATOM 2180 O O . LYS B 1 131 ? 11.833 30.613 8.816 1 76.84 131 LYS B O 1
ATOM 2185 N N . PHE B 1 132 ? 10.469 29.146 9.682 1 76.81 132 PHE B N 1
ATOM 2186 C CA . PHE B 1 132 ? 9.294 29.881 9.228 1 76.81 132 PHE B CA 1
ATOM 2187 C C . PHE B 1 132 ? 8.971 31.026 10.179 1 76.81 132 PHE B C 1
ATOM 2189 O O . PHE B 1 132 ? 8.336 32.007 9.786 1 76.81 132 PHE B O 1
ATOM 2196 N N . SER B 1 133 ? 9.33 30.961 11.439 1 69.15 133 SER B N 1
ATOM 2197 C CA . SER B 1 133 ? 9.084 31.99 12.444 1 69.15 133 SER B CA 1
ATOM 2198 C C . SER B 1 133 ? 10.111 33.113 12.349 1 69.15 133 SER B C 1
ATOM 2200 O O . SER B 1 133 ? 9.8 34.271 12.634 1 69.15 133 SER B O 1
ATOM 2202 N N . GLU B 1 134 ? 11.403 32.895 12.218 1 63.23 134 GLU B N 1
ATOM 2203 C CA . GLU B 1 134 ? 12.484 33.876 12.212 1 63.23 134 GLU B CA 1
ATOM 2204 C C 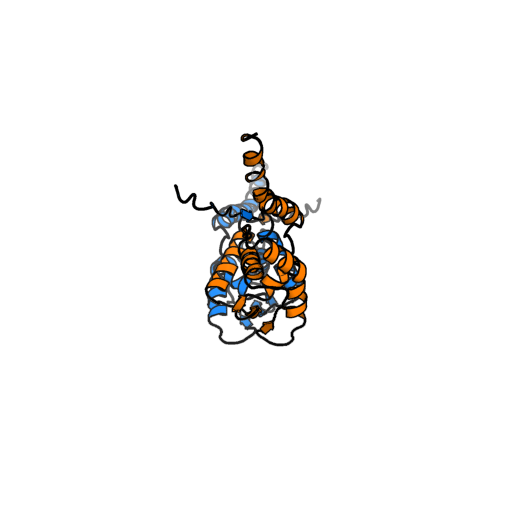. GLU B 1 134 ? 12.322 34.867 11.063 1 63.23 134 GLU B C 1
ATOM 2206 O O . GLU B 1 134 ? 12.807 35.998 11.139 1 63.23 134 GLU B O 1
ATOM 2211 N N . GLY B 1 135 ? 11.614 34.65 10.01 1 53.05 135 GLY B N 1
ATOM 2212 C CA . GLY B 1 135 ? 11.568 35.682 8.986 1 53.05 135 GLY B CA 1
ATOM 2213 C C . GLY B 1 135 ? 11.024 37.003 9.495 1 53.05 135 GLY B C 1
ATOM 2214 O O . GLY B 1 135 ? 10.944 37.978 8.745 1 53.05 135 GLY B O 1
ATOM 2215 N N . LYS B 1 136 ? 10.342 37.123 10.607 1 50.59 136 LYS B N 1
ATOM 2216 C CA . LYS B 1 136 ? 9.733 38.381 11.027 1 50.59 136 LYS B CA 1
ATOM 2217 C C . LYS B 1 136 ? 10.783 39.345 11.574 1 50.59 136 LYS B C 1
ATOM 2219 O O . LYS B 1 136 ? 10.556 40.555 11.621 1 50.59 136 LYS B O 1
ATOM 2224 N N . ILE B 1 137 ? 11.916 38.941 12.215 1 47.54 137 ILE B N 1
ATOM 2225 C CA . ILE B 1 137 ? 12.534 39.884 13.141 1 47.54 137 ILE B CA 1
ATOM 2226 C C . ILE B 1 137 ? 13.372 40.896 12.364 1 47.54 137 ILE B C 1
ATOM 2228 O O . ILE B 1 137 ? 13.715 41.959 12.888 1 47.54 137 ILE B O 1
ATOM 2232 N N . THR B 1 138 ? 13.956 40.561 11.192 1 46.29 138 THR B N 1
ATOM 2233 C CA . THR B 1 138 ? 15.091 41.424 10.883 1 46.29 138 THR B CA 1
ATOM 2234 C C . THR B 1 138 ? 14.616 42.8 10.427 1 46.29 138 THR B C 1
ATOM 2236 O O . THR B 1 138 ? 15.394 43.757 10.408 1 46.29 138 THR B O 1
ATOM 2239 N N . SER B 1 139 ? 13.439 42.935 9.768 1 46.87 139 SER B N 1
ATOM 2240 C CA . SER B 1 139 ? 13.354 44.161 8.981 1 46.87 139 SER B CA 1
ATOM 2241 C C . SER B 1 139 ? 13.053 45.366 9.866 1 46.87 139 SER B C 1
ATOM 2243 O O . SER B 1 139 ? 13.29 46.509 9.469 1 46.87 139 SER B O 1
ATOM 2245 N N . GLN B 1 140 ? 12.385 45.213 11.032 1 45.69 140 GLN B N 1
ATOM 2246 C CA . GLN B 1 140 ? 11.839 46.441 11.601 1 45.69 140 GLN B CA 1
ATOM 2247 C C . GLN B 1 140 ? 12.898 47.196 12.399 1 45.69 140 GLN B C 1
ATOM 2249 O O . GLN B 1 140 ? 12.696 48.355 12.768 1 45.69 140 GLN B O 1
ATOM 2254 N N . GLU B 1 141 ? 13.941 46.534 12.898 1 46.57 141 GLU B N 1
ATOM 2255 C CA . GLU B 1 141 ? 14.747 47.235 13.894 1 46.57 141 GLU B CA 1
ATOM 2256 C C . GLU B 1 141 ? 15.702 48.225 13.233 1 46.57 141 GLU B C 1
ATOM 2258 O O . GLU B 1 141 ? 16.316 49.05 13.912 1 46.57 141 GLU B O 1
ATOM 2263 N N . ASN B 1 142 ? 15.991 48.079 11.955 1 48.02 142 ASN B N 1
ATOM 2264 C CA . ASN B 1 142 ? 17.114 48.904 11.52 1 48.02 142 ASN B CA 1
ATOM 2265 C C . ASN B 1 142 ? 16.692 50.352 11.295 1 48.02 142 ASN B C 1
ATOM 2267 O O . ASN B 1 142 ? 17.512 51.191 10.918 1 48.02 142 ASN B O 1
ATOM 2271 N N . LYS B 1 143 ? 15.394 50.688 11.278 1 45.14 143 LYS B N 1
ATOM 2272 C CA . LYS B 1 143 ? 15.113 52.044 10.817 1 45.14 143 LYS B CA 1
ATOM 2273 C C . LYS B 1 143 ? 15.299 53.057 11.943 1 45.14 143 LYS B C 1
ATOM 2275 O O . LYS B 1 143 ? 15.186 54.265 11.724 1 45.14 143 LYS B O 1
ATOM 2280 N N . HIS B 1 144 ? 15.26 52.54 13.218 1 45.96 144 HIS B N 1
ATOM 2281 C CA . HIS B 1 144 ? 15.146 53.623 14.188 1 45.96 144 HIS B CA 1
ATOM 2282 C C . HIS B 1 144 ? 16.491 54.308 14.409 1 45.96 144 HIS B C 1
ATOM 2284 O O . HIS B 1 144 ? 16.553 55.382 15.011 1 45.96 144 HIS B O 1
ATOM 2290 N N . GL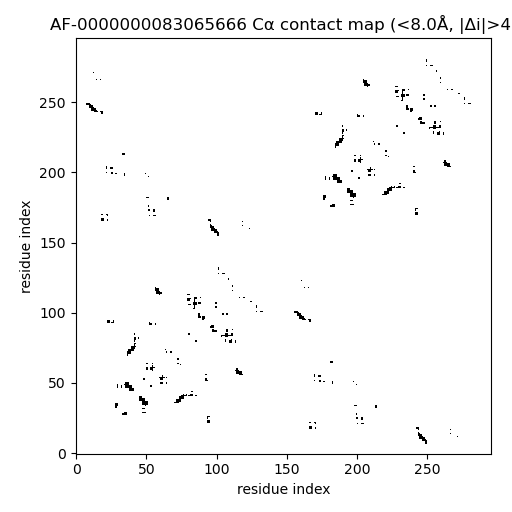Y B 1 145 ? 17.659 53.605 13.95 1 43.82 145 GLY B N 1
ATOM 2291 C CA . GLY B 1 145 ? 18.877 54.191 14.487 1 43.82 145 GLY B CA 1
ATOM 2292 C C . GLY B 1 145 ? 19.299 55.456 13.764 1 43.82 145 GLY B C 1
ATOM 2293 O O . GLY B 1 145 ? 20.289 56.089 14.137 1 43.82 145 GLY B O 1
ATOM 2294 N N . LYS B 1 146 ? 18.938 55.638 12.482 1 43.56 146 LYS B N 1
ATOM 2295 C CA . LYS B 1 146 ? 19.744 56.643 11.795 1 43.56 146 LYS B CA 1
ATOM 2296 C C . LYS B 1 146 ? 19.287 58.054 12.154 1 43.56 146 LYS B C 1
ATOM 2298 O O . LYS B 1 146 ? 19.922 59.036 11.765 1 43.56 146 LYS B O 1
ATOM 2303 N N . ASN B 1 147 ? 17.9 58.252 12.474 1 40.57 147 ASN B N 1
ATOM 2304 C CA . ASN B 1 147 ? 17.567 59.672 12.422 1 40.57 147 ASN B CA 1
ATOM 2305 C C . ASN B 1 147 ? 17.986 60.393 13.7 1 40.57 147 ASN B C 1
ATOM 2307 O O . ASN B 1 147 ? 17.489 61.481 13.996 1 40.57 147 ASN B O 1
ATOM 2311 N N . LEU B 1 148 ? 18.686 59.751 14.659 1 29.51 148 LEU B N 1
ATOM 2312 C CA . LEU B 1 148 ? 19.189 60.73 15.616 1 29.51 148 LEU B CA 1
ATOM 2313 C C . LEU B 1 148 ? 20.446 61.412 15.086 1 29.51 148 LEU B C 1
ATOM 2315 O O . LEU B 1 148 ? 21.291 60.766 14.461 1 29.51 148 LEU B O 1
#

Sequence (296 aa):
MSLQAARMSMFTFQSAVHSAHVLQCLNDQRQQDVLCDVTVVVGNRSFRAHCSVLASCSEYFHSKVTSFTGQNPIITLPEEVTVEGFEPLLQFAYTSKLLFTKENIHAVHSSAEVLGFQDLESACFDFLIPKFSEGKITSQENKHGKNLMSLQAARMSMFTFQSAVHSAHVLQCLNDQRQQDVLCDVTVVVGNRSFRAHCSVLASCSEYFHSKVTSFTGQNPIITLPEEVTVEGFEPLLQFAYTSKLLFTKENIHAVHSSAEVLGFQDLESACFDFLIPKFSEGKITSQENKHGKNL